Protein AF-A0A8H5XP73-F1 (afdb_monomer)

Nearest PDB structures (foldseek):
  3tnh-assembly1_B  TM=9.391E-01  e=1.215E-05  Homo sapiens
  2ivx-assembly2_B  TM=9.340E-01  e=1.590E-05  Homo sapiens
  3tni-assembly1_B  TM=9.386E-01  e=3.568E-05  Homo sapiens
  5acb-assembly2_A  TM=9.441E-01  e=2.726E-05  Homo sapiens
  4or5-assembly1_B  TM=9.418E-01  e=8.451E-05  Homo sapiens

InterPro domains:
  IPR006671 Cyclin, N-terminal [PF00134] (101-188)
  IPR036915 Cyclin-like superfamily [SSF47954] (81-192)
  IPR043198 Cyclin/Cyclin-like subunit Ssn8 [PTHR10026] (81-194)

Radius of gyration: 34.17 Å; Cα contacts (8 Å, |Δi|>4): 125; chains: 1; bounding box: 66×94×85 Å

Foldseek 3Di:
DDDDDDDDDDDDDDDDDDDDDDDDDDDDDDDDDDDDDDDDDDDDDDDDDDDPDDDDDDDDDDDDDDDPDPPDPPPPPCVVCVLPDDPVLLCVWPAVVVPDHSVRVVVQLVVLLVLLVQLCVQLVHDVVLSVQLSSQLVSVRSHFHCDVVVVGNRSLVSSLVSSVVSCVVVVPPDDPVSSVVSSVCSVVVHVPDDDDPPDD

Organism: NCBI:txid78864

pLDDT: mean 74.86, std 21.93, range [35.59, 98.44]

Mean predicted aligned error: 19.11 Å

Structure (mmCIF, N/CA/C/O backbone):
data_AF-A0A8H5XP73-F1
#
_entry.id   AF-A0A8H5XP73-F1
#
loop_
_atom_site.group_PDB
_atom_site.id
_atom_site.type_symbol
_atom_site.label_atom_id
_atom_site.label_alt_id
_atom_site.label_comp_id
_atom_site.label_asym_id
_atom_site.label_entity_id
_atom_site.label_seq_id
_atom_site.pdbx_PDB_ins_code
_atom_site.Cartn_x
_atom_site.Cartn_y
_atom_site.Cartn_z
_atom_site.occupancy
_atom_site.B_iso_or_equiv
_atom_site.auth_seq_id
_atom_site.auth_comp_id
_atom_site.auth_asym_id
_atom_site.auth_atom_id
_atom_site.pdbx_PDB_model_num
ATOM 1 N N . MET A 1 1 ? -46.270 -37.048 9.299 1.00 40.28 1 MET A N 1
ATOM 2 C CA . MET A 1 1 ? -44.996 -36.294 9.248 1.00 40.28 1 MET A CA 1
ATOM 3 C C . MET A 1 1 ? -45.342 -34.844 8.903 1.00 40.28 1 MET A C 1
ATOM 5 O O . MET A 1 1 ? -45.509 -34.534 7.739 1.00 40.28 1 MET A O 1
ATOM 9 N N . ALA A 1 2 ? -45.907 -34.101 9.858 1.00 44.31 2 ALA A N 1
ATOM 10 C CA . ALA A 1 2 ? -45.249 -33.117 10.738 1.00 44.31 2 ALA A CA 1
ATOM 11 C C . ALA A 1 2 ? -45.108 -31.725 10.075 1.00 44.31 2 ALA A C 1
ATOM 13 O O . ALA A 1 2 ? -44.062 -31.388 9.530 1.00 44.31 2 ALA A O 1
ATOM 14 N N . SER A 1 3 ? -46.191 -30.933 10.138 1.00 49.41 3 SER A N 1
ATOM 15 C CA . SER A 1 3 ? -46.185 -29.483 9.891 1.00 49.41 3 SER A CA 1
ATOM 16 C C . SER A 1 3 ? -45.454 -28.781 11.032 1.00 49.41 3 SER A C 1
ATOM 18 O O . SER A 1 3 ? -45.829 -28.933 12.192 1.00 49.41 3 SER A O 1
ATOM 20 N N . ILE A 1 4 ? -44.411 -28.021 10.708 1.00 54.12 4 ILE A N 1
ATOM 21 C CA . ILE A 1 4 ? -43.677 -27.195 11.670 1.00 54.12 4 ILE A CA 1
ATOM 22 C C . ILE A 1 4 ? -44.296 -25.799 11.639 1.00 54.12 4 ILE A C 1
ATOM 24 O O . ILE A 1 4 ? -43.970 -24.981 10.777 1.00 54.12 4 ILE A O 1
ATOM 28 N N . ASP A 1 5 ? -45.206 -25.543 12.575 1.00 52.25 5 ASP A N 1
ATOM 29 C CA . ASP A 1 5 ? -45.644 -24.189 12.894 1.00 52.25 5 ASP A CA 1
ATOM 30 C C . ASP A 1 5 ? -44.495 -23.458 13.598 1.00 52.25 5 ASP A C 1
ATOM 32 O O . ASP A 1 5 ? -43.981 -23.896 14.632 1.00 52.25 5 ASP A O 1
ATOM 36 N N . ARG A 1 6 ? -44.038 -22.348 13.012 1.00 59.16 6 ARG A N 1
ATOM 37 C CA . ARG A 1 6 ? -43.003 -21.504 13.617 1.00 59.16 6 ARG A CA 1
ATOM 38 C C . ARG A 1 6 ? -43.625 -20.741 14.780 1.00 59.16 6 ARG A C 1
ATOM 40 O O . ARG A 1 6 ? -44.309 -19.742 14.571 1.00 59.16 6 ARG A O 1
ATOM 47 N N . TYR A 1 7 ? -43.340 -21.183 16.000 1.00 61.19 7 TYR A N 1
ATOM 48 C CA . TYR A 1 7 ? -43.647 -20.427 17.208 1.00 61.19 7 TYR A CA 1
ATOM 49 C C . TYR A 1 7 ? -43.016 -19.026 17.131 1.00 61.19 7 TYR A C 1
ATOM 51 O O . TYR A 1 7 ? -41.794 -18.876 17.072 1.00 61.19 7 TYR A O 1
ATOM 59 N N . ARG A 1 8 ? -43.863 -17.994 17.107 1.00 59.59 8 ARG A N 1
ATOM 60 C CA . ARG A 1 8 ? -43.476 -16.584 17.201 1.00 59.59 8 ARG A CA 1
ATOM 61 C C . ARG A 1 8 ? -43.976 -16.066 18.551 1.00 59.59 8 ARG A C 1
ATOM 63 O O . ARG A 1 8 ? -45.191 -15.971 18.715 1.00 59.59 8 ARG A O 1
ATOM 70 N N . PRO A 1 9 ? -43.096 -15.744 19.512 1.00 61.91 9 PRO A N 1
ATOM 71 C CA . PRO A 1 9 ? -43.547 -15.274 20.814 1.00 61.91 9 PRO A CA 1
ATOM 72 C C . PRO A 1 9 ? -44.222 -13.893 20.694 1.00 61.91 9 PRO A C 1
ATOM 74 O O . PRO A 1 9 ? -43.832 -13.100 19.824 1.00 61.91 9 PRO A O 1
ATOM 77 N N . PRO A 1 10 ? -45.230 -13.588 21.533 1.00 58.47 10 PRO A N 1
ATOM 78 C CA . PRO A 1 10 ? -45.875 -12.278 21.553 1.00 58.47 10 PRO A CA 1
ATOM 79 C C . PRO A 1 10 ? -44.866 -11.178 21.904 1.00 58.47 10 PRO A C 1
ATOM 81 O O . PRO A 1 10 ? -44.018 -11.356 22.774 1.00 58.47 10 PRO A O 1
ATOM 84 N N . ARG A 1 11 ? -44.95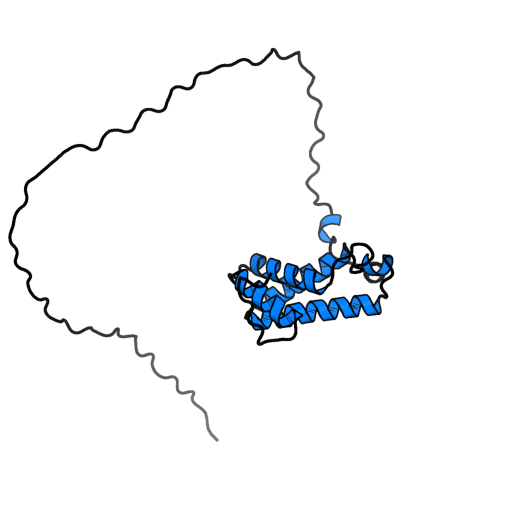5 -10.024 21.230 1.00 56.78 11 ARG A N 1
ATOM 85 C CA . ARG A 1 11 ? -44.189 -8.825 21.599 1.00 56.78 11 ARG A CA 1
ATOM 86 C C . ARG A 1 11 ? -44.711 -8.292 22.935 1.00 56.78 11 ARG A C 1
ATOM 88 O O . ARG A 1 11 ? -45.686 -7.546 22.951 1.00 56.78 11 ARG A O 1
ATOM 95 N N . GLU A 1 12 ? -44.055 -8.653 24.031 1.00 61.88 12 GLU A N 1
ATOM 96 C CA . GLU A 1 12 ? -44.164 -7.912 25.288 1.00 61.88 12 GLU A CA 1
ATOM 97 C C . GLU A 1 12 ? -43.655 -6.483 25.064 1.00 61.88 12 GLU A C 1
ATOM 99 O O . GLU A 1 12 ? -42.549 -6.257 24.564 1.00 61.88 12 GLU A O 1
ATOM 104 N N . GLY A 1 13 ? -44.517 -5.505 25.348 1.00 50.19 13 GLY A N 1
ATOM 105 C CA . GLY A 1 13 ? -44.173 -4.092 25.273 1.00 50.19 13 GLY A CA 1
ATOM 106 C C . GLY A 1 13 ? -43.095 -3.760 26.300 1.00 50.19 13 GLY A C 1
ATOM 107 O O . GLY A 1 13 ? -43.159 -4.200 27.443 1.00 50.19 13 GLY A O 1
ATOM 108 N N . TYR A 1 14 ? -42.097 -2.981 25.890 1.00 58.19 14 TYR A N 1
ATOM 109 C CA . TYR A 1 14 ? -41.054 -2.502 26.789 1.00 58.19 14 TYR A CA 1
ATOM 110 C C . TYR A 1 14 ? -41.676 -1.669 27.919 1.00 58.19 14 TYR A C 1
ATOM 112 O O . TYR A 1 14 ? -42.237 -0.601 27.671 1.00 58.19 14 TYR A O 1
ATOM 120 N N . GLN A 1 15 ? -41.556 -2.154 29.154 1.00 60.50 15 GLN A N 1
ATOM 121 C CA . GLN A 1 15 ? -41.971 -1.447 30.359 1.00 60.50 15 GLN A CA 1
ATOM 122 C C . GLN A 1 15 ? -40.704 -1.011 31.113 1.00 60.50 15 GLN A C 1
ATOM 124 O O . GLN A 1 15 ? -39.939 -1.869 31.557 1.00 60.50 15 GLN A O 1
ATOM 129 N N . PRO A 1 16 ? -40.408 0.300 31.205 1.00 57.25 16 PRO A N 1
ATOM 130 C CA . PRO A 1 16 ? -39.179 0.764 31.835 1.00 57.25 16 PRO A CA 1
ATOM 131 C C . PRO A 1 16 ? -39.199 0.513 33.357 1.00 57.25 16 PRO A C 1
ATOM 133 O O . PRO A 1 16 ? -40.262 0.617 33.975 1.00 57.25 16 PRO A O 1
ATOM 136 N N . PRO A 1 17 ? -38.042 0.230 33.987 1.00 53.41 17 PRO A N 1
ATOM 137 C CA . PRO A 1 17 ? -37.964 -0.020 35.424 1.00 53.41 17 PRO A CA 1
ATOM 138 C C . PRO A 1 17 ? -38.359 1.219 36.238 1.00 53.41 17 PRO A C 1
ATOM 140 O O . PRO A 1 17 ? -37.763 2.288 36.093 1.00 53.41 17 PRO A O 1
ATOM 143 N N . THR A 1 18 ? -39.336 1.079 37.134 1.00 58.44 18 THR A N 1
ATOM 144 C CA . THR A 1 18 ? -39.672 2.103 38.130 1.00 58.44 18 THR A CA 1
ATOM 145 C C . THR A 1 18 ? -38.628 2.096 39.246 1.00 58.44 18 THR A C 1
ATOM 147 O O . THR A 1 18 ? -38.497 1.108 39.969 1.00 58.44 18 THR A O 1
ATOM 150 N N . LEU A 1 19 ? -37.884 3.195 39.394 1.00 58.25 19 LEU A N 1
ATOM 151 C CA . LEU A 1 19 ? -36.948 3.393 40.503 1.00 58.25 19 LEU A CA 1
ATOM 152 C C . LEU A 1 19 ? -37.717 3.653 41.814 1.00 58.25 19 LEU A C 1
ATOM 154 O O . LEU A 1 19 ? -38.629 4.483 41.815 1.00 58.25 19 LEU A O 1
ATOM 158 N N . PRO A 1 20 ? -37.355 3.007 42.937 1.00 51.75 20 PRO A N 1
ATOM 159 C CA . PRO A 1 20 ? -37.940 3.320 44.236 1.00 51.75 20 PRO A CA 1
ATOM 160 C C . PRO A 1 20 ? -37.501 4.712 44.715 1.00 51.75 20 PRO A C 1
ATOM 162 O O . PRO A 1 20 ? -36.320 5.065 44.689 1.00 51.75 20 PRO A O 1
ATOM 165 N N . ALA A 1 21 ? -38.475 5.512 45.153 1.00 54.16 21 ALA A N 1
ATOM 166 C CA . ALA A 1 21 ? -38.265 6.841 45.709 1.00 54.16 21 ALA A CA 1
ATOM 167 C C . ALA A 1 21 ? -37.608 6.738 47.094 1.00 54.16 21 ALA A C 1
ATOM 169 O O . ALA A 1 21 ? -38.267 6.403 48.075 1.00 54.16 21 ALA A O 1
ATOM 170 N N . ASN A 1 22 ? -36.313 7.046 47.177 1.00 44.88 22 ASN A N 1
ATOM 171 C CA . ASN A 1 22 ? -35.645 7.238 48.461 1.00 44.88 22 ASN A CA 1
ATOM 172 C C . ASN A 1 22 ? -35.869 8.676 48.972 1.00 44.88 22 ASN A C 1
ATOM 174 O O . ASN A 1 22 ? -35.702 9.629 48.200 1.00 44.88 22 ASN A O 1
ATOM 178 N N . PRO A 1 23 ? -36.224 8.859 50.257 1.00 45.94 23 PRO A N 1
ATOM 179 C CA . PRO A 1 23 ? -36.463 10.172 50.840 1.00 45.94 23 PRO A CA 1
ATOM 180 C C . PRO A 1 23 ? -35.156 10.970 50.952 1.00 45.94 23 PRO A C 1
ATOM 182 O O . PRO A 1 23 ? -34.125 10.474 51.407 1.00 45.94 23 PRO A O 1
ATOM 185 N N . ARG A 1 24 ? -35.206 12.230 50.508 1.00 46.38 24 ARG A N 1
ATOM 186 C CA . ARG A 1 24 ? -34.110 13.203 50.618 1.00 46.38 24 ARG A CA 1
ATOM 187 C C . ARG A 1 24 ? -33.935 13.618 52.086 1.00 46.38 24 ARG A C 1
ATOM 189 O O . ARG A 1 24 ? -34.938 13.981 52.695 1.00 46.38 24 ARG A O 1
ATOM 196 N N . PRO A 1 25 ? -32.714 13.662 52.643 1.00 46.75 25 PRO A N 1
ATOM 197 C CA . PRO A 1 25 ? -32.499 14.314 53.927 1.00 46.75 25 PRO A CA 1
ATOM 198 C C . PRO A 1 25 ? -32.557 15.840 53.762 1.00 46.75 25 PRO A C 1
ATOM 200 O O . PRO A 1 25 ? -31.891 16.415 52.893 1.00 46.75 25 PRO A O 1
ATOM 203 N N . GLU A 1 26 ? -33.383 16.472 54.596 1.00 41.41 26 GLU A N 1
ATOM 204 C CA . GLU A 1 26 ? -33.5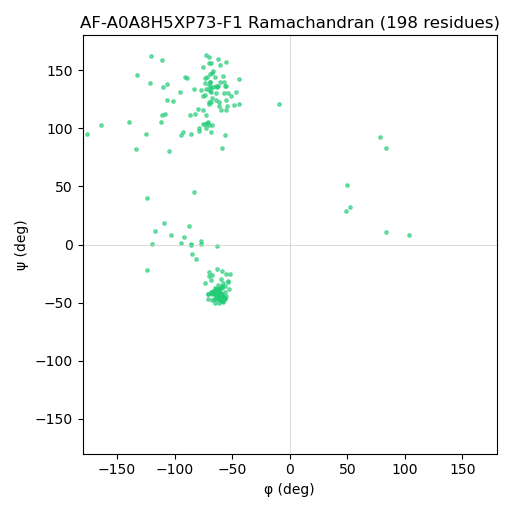33 17.919 54.732 1.00 41.41 26 GLU A CA 1
ATOM 205 C C . GLU A 1 26 ? -32.188 18.575 55.073 1.00 41.41 26 GLU A C 1
ATOM 207 O O . GLU A 1 26 ? -31.483 18.153 55.989 1.00 41.41 26 GLU A O 1
ATOM 212 N N . ARG A 1 27 ? -31.821 19.625 54.331 1.00 45.19 27 ARG A N 1
ATOM 213 C CA . ARG A 1 27 ? -30.784 20.569 54.753 1.00 45.19 27 ARG A CA 1
ATOM 214 C C . ARG A 1 27 ? -31.462 21.865 55.158 1.00 45.19 27 ARG A C 1
ATOM 216 O O . ARG A 1 27 ? -32.199 22.454 54.369 1.00 45.19 27 ARG A O 1
ATOM 223 N N . ASP A 1 28 ? -31.171 22.271 56.386 1.00 39.06 28 ASP A N 1
ATOM 224 C CA . ASP A 1 28 ? -31.650 23.476 57.042 1.00 39.06 28 ASP A CA 1
ATOM 225 C C . ASP A 1 28 ? -31.604 24.712 56.140 1.00 39.06 28 ASP A C 1
ATOM 227 O O . ASP A 1 28 ? -30.552 25.166 55.681 1.00 39.06 28 ASP A O 1
ATOM 231 N N . SER A 1 29 ? -32.782 25.297 55.946 1.00 39.16 29 SER A N 1
ATOM 232 C CA . SER A 1 29 ? -32.958 26.620 55.366 1.00 39.16 29 SER A CA 1
ATOM 233 C C . SER A 1 29 ? -32.662 27.675 56.431 1.00 39.16 29 SER A C 1
ATOM 235 O O . SER A 1 29 ? -33.511 27.993 57.260 1.00 39.16 29 SER A O 1
ATOM 237 N N . ARG A 1 30 ? -31.461 28.261 56.398 1.00 37.50 30 ARG A N 1
ATOM 238 C CA . ARG A 1 30 ? -31.195 29.559 57.036 1.00 37.50 30 ARG A CA 1
ATOM 239 C C . ARG A 1 30 ? -30.933 30.614 55.970 1.00 37.50 30 ARG A C 1
ATOM 241 O O . ARG A 1 30 ? -29.886 30.660 55.333 1.00 37.50 30 ARG A O 1
ATOM 248 N N . SER A 1 31 ? -31.943 31.454 55.801 1.00 39.59 31 SER A N 1
ATOM 249 C CA . SER A 1 31 ? -32.000 32.648 54.969 1.00 39.59 31 SER A CA 1
ATOM 250 C C . SER A 1 31 ? -30.862 33.629 55.257 1.00 39.59 31 SER A C 1
ATOM 252 O O . SER A 1 31 ? -30.710 34.069 56.396 1.00 39.59 31 SER A O 1
ATOM 254 N N . ARG A 1 32 ? -30.158 34.091 54.213 1.00 37.91 32 ARG A N 1
ATOM 255 C CA . ARG A 1 32 ? -29.695 35.488 54.139 1.00 37.91 32 ARG A CA 1
ATOM 256 C C . ARG A 1 32 ? -29.277 35.879 52.721 1.00 37.91 32 ARG A C 1
ATOM 258 O O . ARG A 1 32 ? -28.185 35.564 52.267 1.00 37.91 32 ARG A O 1
ATOM 265 N N . SER A 1 33 ? -30.141 36.622 52.040 1.00 38.78 33 SER A N 1
ATOM 266 C CA . SER A 1 33 ? -29.755 37.483 50.918 1.00 38.78 33 SER A CA 1
ATOM 267 C C . SER A 1 33 ? -29.430 38.875 51.463 1.00 38.78 33 SER A C 1
ATOM 269 O O . SER A 1 33 ? -30.132 39.356 52.357 1.00 38.78 33 SER A O 1
ATOM 271 N N . PRO A 1 34 ? -28.437 39.567 50.889 1.00 46.28 34 PRO A N 1
ATOM 272 C CA . PRO A 1 34 ? -28.720 40.931 50.463 1.00 46.28 34 PRO A CA 1
ATOM 273 C C . PRO A 1 34 ? -28.236 41.226 49.039 1.00 46.28 34 PRO A C 1
ATOM 275 O O . PRO A 1 34 ? -27.223 40.731 48.555 1.00 46.28 34 PRO A O 1
ATOM 278 N N . ARG A 1 35 ? -29.031 42.072 48.389 1.00 45.34 35 ARG A N 1
ATOM 279 C CA . ARG A 1 35 ? -28.927 42.573 47.019 1.00 45.34 35 ARG A CA 1
ATOM 280 C C . ARG A 1 35 ? -27.597 43.281 46.743 1.00 45.34 35 ARG A C 1
ATOM 282 O O . ARG A 1 35 ? -27.217 44.149 47.521 1.00 45.34 35 ARG A O 1
ATOM 289 N N . ARG A 1 36 ? -27.029 43.058 45.554 1.00 43.78 36 ARG A N 1
ATOM 290 C CA . ARG A 1 36 ? -26.296 44.083 44.792 1.00 43.78 36 ARG A CA 1
ATOM 291 C C . ARG A 1 36 ? -26.638 43.953 43.304 1.00 43.78 36 ARG A C 1
ATOM 293 O O . ARG A 1 36 ? -26.228 43.009 42.641 1.00 43.78 36 ARG A O 1
ATOM 300 N N . ARG A 1 37 ? -27.463 44.888 42.820 1.00 50.34 37 ARG A N 1
ATOM 301 C CA . ARG A 1 37 ? -27.385 45.380 41.436 1.00 50.34 37 ARG A CA 1
ATOM 302 C C . ARG A 1 37 ? -26.012 46.025 41.296 1.00 50.34 37 ARG A C 1
ATOM 304 O O . ARG A 1 37 ? -25.666 46.736 42.226 1.00 50.34 37 ARG A O 1
ATOM 311 N N . ASP A 1 38 ? -25.315 45.766 40.195 1.00 46.38 38 ASP A N 1
ATOM 312 C CA . ASP A 1 38 ? -24.388 46.679 39.501 1.00 46.38 38 ASP A CA 1
ATOM 313 C C . ASP A 1 38 ? -23.912 45.943 38.226 1.00 46.38 38 ASP A C 1
ATOM 315 O O . ASP A 1 38 ? -23.299 44.884 38.297 1.00 46.38 38 ASP A O 1
ATOM 319 N N . THR A 1 39 ? -24.579 46.202 37.094 1.00 49.56 39 THR A N 1
ATOM 320 C CA . THR A 1 39 ? -24.089 47.021 35.959 1.00 49.56 39 THR A CA 1
ATOM 321 C C . THR A 1 39 ? -23.096 46.283 35.048 1.00 49.56 39 THR A C 1
ATOM 323 O O . THR A 1 39 ? -21.885 46.291 35.233 1.00 49.56 39 THR A O 1
ATOM 326 N N . VAL A 1 40 ? -23.646 45.657 34.000 1.00 50.81 40 VAL A N 1
ATOM 327 C CA . VAL A 1 40 ? -22.893 45.179 32.829 1.00 50.81 40 VAL A CA 1
ATOM 328 C C . VAL A 1 40 ? -22.375 46.406 32.062 1.00 50.81 40 VAL A C 1
ATOM 330 O O . VAL A 1 40 ? -23.189 47.271 31.729 1.00 50.81 40 VAL A O 1
ATOM 333 N N . PRO A 1 41 ? -21.068 46.528 31.774 1.00 57.31 41 PRO A N 1
ATOM 334 C CA . PRO A 1 41 ? -20.553 47.640 30.982 1.00 57.31 41 PRO A CA 1
ATOM 335 C C . PRO A 1 41 ? -20.949 47.499 29.497 1.00 57.31 41 PRO A C 1
ATOM 337 O O . PRO A 1 41 ? -21.003 46.378 28.983 1.00 57.31 41 PRO A O 1
ATOM 340 N N . PRO A 1 42 ? -21.233 48.608 28.789 1.00 63.06 42 PRO A N 1
ATOM 341 C CA . PRO A 1 42 ? -21.581 48.577 27.371 1.00 63.06 42 PRO A CA 1
ATOM 342 C C . PRO A 1 42 ? -20.381 48.209 26.485 1.00 63.06 42 PRO A C 1
ATOM 344 O O . PRO A 1 42 ? -19.223 48.403 26.854 1.00 63.06 42 PRO A O 1
ATOM 347 N N . ALA A 1 43 ? -20.683 47.684 25.295 1.00 54.38 43 ALA A N 1
ATOM 348 C CA . ALA A 1 43 ? -19.701 47.301 24.286 1.00 54.38 43 ALA A CA 1
ATOM 349 C C . ALA A 1 43 ? -18.787 48.476 23.891 1.00 54.38 43 ALA A C 1
ATOM 351 O O . ALA A 1 43 ? -19.241 49.601 23.681 1.00 54.38 43 ALA A O 1
ATOM 352 N N . VAL A 1 44 ? -17.492 48.185 23.779 1.00 55.50 44 VAL A N 1
ATOM 353 C CA . VAL A 1 44 ? -16.444 49.132 23.381 1.00 55.50 44 VAL A CA 1
ATOM 354 C C . VAL A 1 44 ? -16.655 49.557 21.915 1.00 55.50 44 VAL A C 1
ATOM 356 O O . VAL A 1 44 ? -16.911 48.686 21.080 1.00 55.50 44 VAL A O 1
ATOM 359 N N . PRO A 1 45 ? -16.536 50.852 21.562 1.00 53.66 45 PRO A N 1
ATOM 360 C CA . PRO A 1 45 ? -16.625 51.291 20.175 1.00 53.66 45 PRO A CA 1
ATOM 361 C C . PRO A 1 45 ? -15.398 50.853 19.363 1.00 53.66 45 PRO A C 1
ATOM 363 O O . PRO A 1 45 ? -14.257 50.960 19.813 1.00 53.66 45 PRO A O 1
ATOM 366 N N . THR A 1 46 ? -15.648 50.385 18.143 1.00 58.91 46 THR A N 1
ATOM 367 C CA . THR A 1 46 ? -14.644 50.028 17.132 1.00 58.91 46 THR A CA 1
ATOM 368 C C . THR A 1 46 ? -13.694 51.206 16.846 1.00 58.91 46 THR A C 1
ATOM 370 O O . THR A 1 46 ? -14.172 52.333 16.693 1.00 58.91 46 THR A O 1
ATOM 373 N N . PRO A 1 47 ? -12.369 50.991 16.731 1.00 63.47 47 PRO A N 1
ATOM 374 C CA . PRO A 1 47 ? -11.424 52.065 16.429 1.00 63.47 47 PRO A CA 1
ATOM 375 C C . PRO A 1 47 ? -11.615 52.634 15.005 1.00 63.47 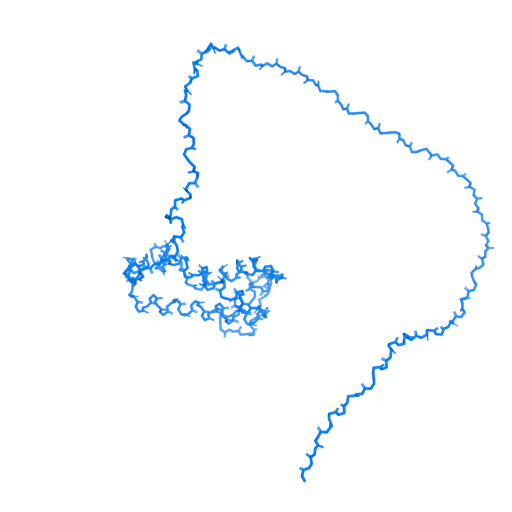47 PRO A C 1
ATOM 377 O O . PRO A 1 47 ? -12.014 51.900 14.095 1.00 63.47 47 PRO A O 1
ATOM 380 N N . PRO A 1 48 ? -11.324 53.932 14.785 1.00 56.31 48 PRO A N 1
ATOM 381 C CA . PRO A 1 48 ? -11.542 54.606 13.506 1.00 56.31 48 PRO A CA 1
ATOM 382 C C . PRO A 1 48 ? -10.602 54.092 12.406 1.00 56.31 48 PRO A C 1
ATOM 384 O O . PRO A 1 48 ? -9.394 53.954 12.598 1.00 56.31 48 PRO A O 1
ATOM 387 N N . GLN A 1 49 ? -11.160 53.850 11.216 1.00 48.06 49 GLN A N 1
ATOM 388 C CA . GLN A 1 49 ? -10.392 53.519 10.018 1.00 48.06 49 GLN A CA 1
ATOM 389 C C . GLN A 1 49 ? -9.725 54.781 9.461 1.00 48.06 49 GLN A C 1
ATOM 391 O O . GLN A 1 49 ? -10.369 55.609 8.816 1.00 48.06 49 GLN A O 1
ATOM 396 N N . HIS A 1 50 ? -8.418 54.925 9.678 1.00 40.09 50 HIS A N 1
ATOM 397 C CA . HIS A 1 50 ? -7.632 55.921 8.959 1.00 40.09 50 HIS A CA 1
ATOM 398 C C . HIS A 1 50 ? -7.457 55.479 7.503 1.00 40.09 50 HIS A C 1
ATOM 400 O O . HIS A 1 50 ? -6.683 54.579 7.184 1.00 40.09 50 HIS A O 1
ATOM 406 N N . SER A 1 51 ? -8.205 56.132 6.615 1.00 50.59 51 SER A N 1
ATOM 407 C CA . SER A 1 51 ? -7.999 56.066 5.172 1.00 50.59 51 SER A CA 1
ATOM 408 C C . SER A 1 51 ? -6.715 56.808 4.803 1.00 50.59 51 SER A C 1
ATOM 410 O O . SER A 1 51 ? -6.714 58.032 4.710 1.00 50.59 51 SER A O 1
ATOM 412 N N . THR A 1 52 ? -5.632 56.087 4.527 1.00 42.94 52 THR A N 1
ATOM 413 C CA . THR A 1 52 ? -4.519 56.610 3.721 1.00 42.94 52 THR A CA 1
ATOM 414 C C . THR A 1 52 ? -4.576 55.977 2.340 1.00 42.94 52 THR A C 1
ATOM 416 O O . THR A 1 52 ? -3.906 55.012 1.986 1.00 42.94 52 THR A O 1
ATOM 419 N N . ARG A 1 53 ? -5.472 56.561 1.547 1.00 46.44 53 ARG A N 1
ATOM 420 C CA . ARG A 1 53 ? -5.553 56.402 0.103 1.00 46.44 53 ARG A CA 1
ATOM 421 C C . ARG A 1 53 ? -4.322 57.060 -0.521 1.00 46.44 53 ARG A C 1
ATOM 423 O O . ARG A 1 53 ? -4.311 58.273 -0.690 1.00 46.44 53 ARG A O 1
ATOM 430 N N . THR A 1 54 ? -3.348 56.261 -0.939 1.00 45.84 54 THR A N 1
ATOM 431 C CA . THR A 1 54 ? -2.323 56.715 -1.887 1.00 45.84 54 THR A CA 1
ATOM 432 C C . THR A 1 54 ? -2.153 55.659 -2.970 1.00 45.84 54 THR A C 1
ATOM 434 O O . THR A 1 54 ? -1.284 54.797 -2.902 1.00 45.84 54 THR A O 1
ATOM 437 N N . SER A 1 55 ? -3.035 55.694 -3.968 1.00 47.84 55 SER A N 1
ATOM 438 C CA . SER A 1 55 ? -2.840 54.974 -5.229 1.00 47.84 55 SER A CA 1
ATOM 439 C C . SER A 1 55 ? -2.213 55.936 -6.248 1.00 47.84 55 SER A C 1
ATOM 441 O O . SER A 1 55 ? -2.735 57.043 -6.399 1.00 47.84 55 SER A O 1
ATOM 443 N N . PRO A 1 56 ? -1.132 55.559 -6.952 1.00 56.44 56 PRO A N 1
ATOM 444 C CA . PRO A 1 56 ? -0.592 56.354 -8.054 1.00 56.44 56 PRO A CA 1
ATOM 445 C C . PRO A 1 56 ? -1.548 56.357 -9.269 1.00 56.44 56 PRO A C 1
ATOM 447 O O . PRO A 1 56 ? -2.379 55.451 -9.403 1.00 56.44 56 PRO A O 1
ATOM 450 N N . PRO A 1 57 ? -1.476 57.373 -10.151 1.00 48.84 57 PRO A N 1
ATOM 451 C CA . PRO A 1 57 ? -2.448 57.569 -11.222 1.00 48.84 57 PRO A CA 1
ATOM 452 C C . PRO A 1 57 ? -2.358 56.490 -12.309 1.00 48.84 57 PRO A C 1
ATOM 454 O O . PRO A 1 57 ? -1.281 56.079 -12.735 1.00 48.84 57 PRO A O 1
ATOM 457 N N . ARG A 1 58 ? -3.536 56.064 -12.774 1.00 43.91 58 ARG A N 1
ATOM 458 C CA . ARG A 1 58 ? -3.777 55.136 -13.887 1.00 43.91 58 ARG A CA 1
ATOM 459 C C . ARG A 1 58 ? -3.381 55.779 -15.232 1.00 43.91 58 ARG A C 1
ATOM 461 O O . ARG A 1 58 ? -4.000 56.780 -15.593 1.00 43.91 58 ARG A O 1
ATOM 468 N N . PRO A 1 59 ? -2.470 55.184 -16.027 1.00 44.66 59 PRO A N 1
ATOM 469 C CA . PRO A 1 59 ? -2.348 55.496 -17.447 1.00 44.66 59 PRO A CA 1
ATOM 470 C C . PRO A 1 59 ? -3.490 54.863 -18.254 1.00 44.66 59 PRO A C 1
ATOM 472 O O . PRO A 1 59 ? -4.089 53.862 -17.862 1.00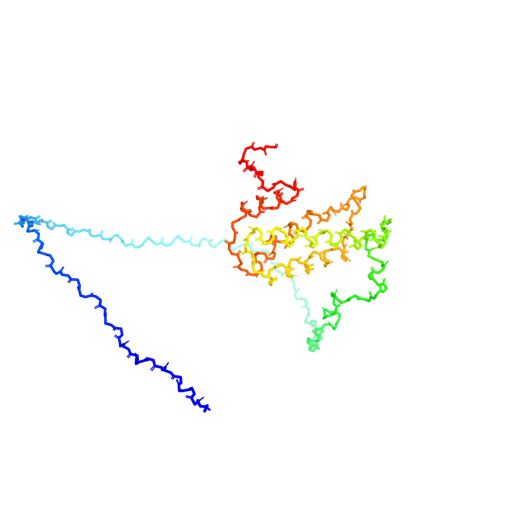 44.66 59 PRO A O 1
ATOM 475 N N . GLN A 1 60 ? -3.796 55.511 -19.369 1.00 49.66 60 GLN A N 1
ATOM 476 C CA . GLN A 1 60 ? -5.016 55.422 -20.162 1.00 49.66 60 GLN A CA 1
ATOM 477 C C . GLN A 1 60 ? -5.361 54.040 -20.752 1.00 49.66 60 GLN A C 1
ATOM 479 O O . GLN A 1 60 ? -4.511 53.192 -21.009 1.00 49.66 60 GLN A O 1
ATOM 484 N N . ALA A 1 61 ? -6.671 53.895 -20.973 1.00 50.19 61 ALA A N 1
ATOM 485 C CA . ALA A 1 61 ? -7.414 52.936 -21.788 1.00 50.19 61 ALA A CA 1
ATOM 486 C C . ALA A 1 61 ? -6.610 52.017 -22.734 1.00 50.19 61 ALA A C 1
ATOM 488 O O . ALA A 1 61 ? -6.011 52.468 -23.708 1.00 50.19 61 ALA A O 1
ATOM 489 N N . ARG A 1 62 ? -6.755 50.700 -22.533 1.00 45.62 62 ARG A N 1
ATOM 490 C CA . ARG A 1 62 ? -6.640 49.700 -23.604 1.00 45.62 62 ARG A CA 1
ATOM 491 C C . ARG A 1 62 ? -8.018 49.098 -23.881 1.00 45.62 62 ARG A C 1
ATOM 493 O O . ARG A 1 62 ? -8.781 48.836 -22.955 1.00 45.62 62 ARG A O 1
ATOM 500 N N . GLN A 1 63 ? -8.309 48.979 -25.171 1.00 50.53 63 GLN A N 1
ATOM 501 C CA . GLN A 1 63 ? -9.578 48.596 -25.795 1.00 50.53 63 GLN A CA 1
ATOM 502 C C . GLN A 1 63 ? -10.131 47.243 -25.296 1.00 50.53 63 GLN A C 1
ATOM 504 O O . GLN A 1 63 ? -9.352 46.405 -24.835 1.00 50.53 63 GLN A O 1
ATOM 509 N N . PRO A 1 64 ? -11.450 46.989 -25.415 1.00 42.53 64 PRO A N 1
ATOM 510 C CA . PRO A 1 64 ? -12.009 45.676 -25.136 1.00 42.53 64 PRO A CA 1
ATOM 511 C C . PRO A 1 64 ? -11.617 44.717 -26.263 1.00 42.53 64 PRO A C 1
ATOM 513 O O . PRO A 1 64 ? -12.075 44.852 -27.393 1.00 42.53 64 PRO A O 1
ATOM 516 N N . GLN A 1 65 ? -10.756 43.752 -25.947 1.00 47.22 65 GLN A N 1
ATOM 517 C CA . GLN A 1 65 ? -10.513 42.596 -26.801 1.00 47.22 65 GLN A CA 1
ATOM 518 C C . GLN A 1 65 ? -11.660 41.603 -26.570 1.00 47.22 65 GLN A C 1
ATOM 520 O O . GLN A 1 65 ? -11.859 41.126 -25.449 1.00 47.22 65 GLN A O 1
ATOM 525 N N . GLU A 1 66 ? -12.439 41.335 -27.616 1.00 48.09 66 GLU A N 1
ATOM 526 C CA . GLU A 1 66 ? -13.517 40.346 -27.612 1.00 48.09 66 GLU A CA 1
ATOM 527 C C . GLU A 1 66 ? -12.970 38.987 -27.158 1.00 48.09 66 GLU A C 1
ATOM 529 O O . GLU A 1 66 ? -12.052 38.422 -27.754 1.00 48.09 66 GLU A O 1
ATOM 534 N N . SER A 1 67 ? -13.514 38.468 -26.058 1.00 42.22 67 SER A N 1
ATOM 535 C CA . SER A 1 67 ? -13.233 37.102 -25.621 1.00 42.22 67 SER A CA 1
ATOM 536 C C . SER A 1 67 ? -14.002 36.143 -26.530 1.00 42.22 67 SER A C 1
ATOM 538 O O . SER A 1 67 ? -15.218 36.313 -26.655 1.00 42.22 67 SER A O 1
ATOM 540 N N . PRO A 1 68 ? -13.370 35.125 -27.144 1.00 50.75 68 PRO A N 1
ATOM 541 C CA . PRO A 1 68 ? -14.132 34.118 -27.856 1.00 50.75 68 PRO A CA 1
ATOM 542 C C . PRO A 1 68 ? -15.006 33.388 -26.836 1.00 50.75 68 PRO A C 1
ATOM 544 O O . PRO A 1 68 ? -14.549 33.001 -25.753 1.00 50.75 68 PRO A O 1
ATOM 547 N N . ALA A 1 69 ? -16.289 33.274 -27.172 1.00 46.50 69 ALA A N 1
ATOM 548 C CA . ALA A 1 69 ? -17.292 32.602 -26.370 1.00 46.50 69 ALA A CA 1
ATOM 549 C C . ALA A 1 69 ? -16.760 31.247 -25.887 1.00 46.50 69 ALA A C 1
ATOM 551 O O . ALA A 1 69 ? -16.221 30.462 -26.668 1.00 46.50 69 ALA A O 1
ATOM 552 N N . ARG A 1 70 ? -16.910 30.986 -24.582 1.00 53.09 70 ARG A N 1
ATOM 553 C CA . ARG A 1 70 ? -16.662 29.678 -23.973 1.00 53.09 70 ARG A CA 1
ATOM 554 C C . ARG A 1 70 ? -17.523 28.638 -24.690 1.00 53.09 70 ARG A C 1
ATOM 556 O O . ARG A 1 70 ? -18.679 28.435 -24.326 1.00 53.09 70 ARG A O 1
ATOM 563 N N . SER A 1 71 ? -16.949 27.969 -25.687 1.00 55.31 71 SER A N 1
ATOM 564 C CA . SER A 1 71 ? -17.419 26.667 -26.142 1.00 55.31 71 SER A CA 1
ATOM 565 C C . SER A 1 71 ? -17.538 25.784 -24.905 1.00 55.31 71 SER A C 1
ATOM 567 O O . SER A 1 71 ? -16.622 25.761 -24.078 1.00 55.31 71 SER A O 1
ATOM 569 N N . GLY A 1 72 ? -18.710 25.166 -24.736 1.00 54.88 72 GLY A N 1
ATOM 570 C CA . GLY A 1 72 ? -19.113 24.469 -23.518 1.00 54.88 72 GLY A CA 1
ATOM 571 C C . GLY A 1 72 ? -17.998 23.600 -22.950 1.00 54.88 72 GLY A C 1
ATOM 572 O O . GLY A 1 72 ? -17.233 22.999 -23.702 1.00 54.88 72 GLY A O 1
ATOM 573 N N . ALA A 1 73 ? -17.901 23.568 -21.621 1.00 57.06 73 ALA A N 1
ATOM 574 C CA . ALA A 1 73 ? -16.938 22.763 -20.888 1.00 57.06 73 ALA A CA 1
ATOM 575 C C . ALA A 1 73 ? -17.126 21.273 -21.219 1.00 57.06 73 ALA A C 1
ATOM 577 O O . ALA A 1 73 ? -17.792 20.535 -20.502 1.00 57.06 73 ALA A O 1
ATOM 578 N N . GLN A 1 74 ? -16.537 20.830 -22.325 1.00 59.12 74 GLN A N 1
ATOM 579 C CA . GLN A 1 74 ? -16.217 19.439 -22.553 1.00 59.12 74 GLN A CA 1
ATOM 580 C C . GLN A 1 74 ? -15.047 19.172 -21.618 1.00 59.12 74 GLN A C 1
ATOM 582 O O . GLN A 1 74 ? -13.919 19.592 -21.881 1.00 59.12 74 GLN A O 1
ATOM 587 N N . THR A 1 75 ? -15.319 18.554 -20.469 1.00 60.94 75 THR A N 1
ATOM 588 C CA . THR A 1 75 ? -14.266 17.928 -19.671 1.00 60.94 75 THR A CA 1
ATOM 589 C C . THR A 1 75 ? -13.441 17.074 -20.633 1.00 60.94 75 THR A C 1
ATOM 591 O O . THR A 1 75 ? -14.019 16.204 -21.290 1.00 60.94 75 THR A O 1
ATOM 594 N N . PRO A 1 76 ? -12.128 17.326 -20.796 1.00 59.72 76 PRO A N 1
ATOM 595 C CA . PRO A 1 76 ? -11.333 16.572 -21.748 1.00 59.72 76 PRO A CA 1
ATOM 596 C C . PRO A 1 76 ? -11.468 15.089 -21.420 1.00 59.72 76 PRO A C 1
ATOM 598 O O . PRO A 1 76 ? -11.194 14.681 -20.291 1.00 59.72 76 PRO A O 1
ATOM 601 N N . VAL A 1 77 ? -11.882 14.279 -22.395 1.00 58.31 77 VAL A N 1
ATOM 602 C CA . VAL A 1 77 ? -12.058 12.819 -22.258 1.00 58.31 77 VAL A CA 1
ATOM 603 C C .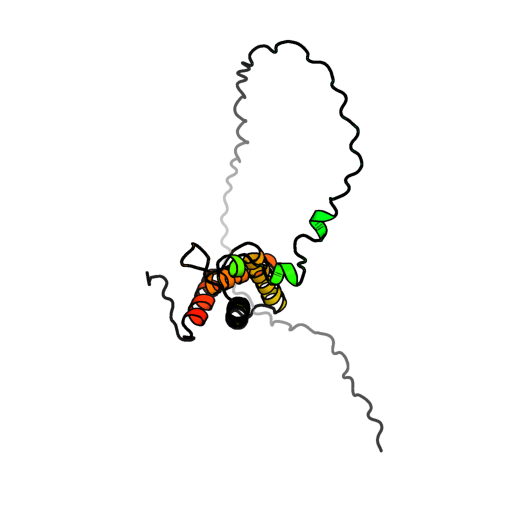 VAL A 1 77 ? -10.794 12.155 -21.675 1.00 58.31 77 VAL A C 1
ATOM 605 O O . VAL A 1 77 ? -10.872 11.146 -20.979 1.00 58.31 77 VAL A O 1
ATOM 608 N N . ALA A 1 78 ? -9.634 12.793 -21.867 1.00 60.75 78 ALA A N 1
ATOM 609 C CA . ALA A 1 78 ? -8.347 12.442 -21.274 1.00 60.75 78 ALA A CA 1
ATOM 610 C C . ALA A 1 78 ? -8.353 12.320 -19.734 1.00 60.75 78 ALA A C 1
ATOM 612 O O . ALA A 1 78 ? -7.608 11.506 -19.192 1.00 60.75 78 ALA A O 1
ATOM 613 N N . VAL A 1 79 ? -9.187 13.078 -19.011 1.00 62.25 79 VAL A N 1
ATOM 614 C CA . VAL A 1 79 ? -9.225 13.028 -17.536 1.00 62.25 79 VAL A CA 1
ATOM 615 C C . VAL A 1 79 ? -9.893 11.741 -17.035 1.00 62.25 79 VAL A C 1
ATOM 617 O O . VAL A 1 79 ? -9.479 11.192 -16.015 1.00 62.25 79 VAL A O 1
ATOM 620 N N . LEU A 1 80 ? -10.885 11.212 -17.763 1.00 67.38 80 LEU A N 1
ATOM 621 C CA . LEU A 1 80 ? -11.657 10.040 -17.325 1.00 67.38 80 LEU A CA 1
ATOM 622 C C . LEU A 1 80 ? -10.839 8.737 -17.353 1.00 67.38 80 LEU A C 1
ATOM 624 O O . LEU A 1 80 ? -11.093 7.845 -16.547 1.00 67.38 80 LEU A O 1
ATOM 628 N N . ASN A 1 81 ? -9.823 8.643 -18.216 1.00 80.50 81 ASN A N 1
ATOM 629 C CA . ASN A 1 81 ? -9.003 7.436 -18.388 1.00 80.50 81 ASN A CA 1
ATOM 630 C C . ASN A 1 81 ? -7.614 7.505 -17.736 1.00 80.50 81 ASN A C 1
ATOM 632 O O . ASN A 1 81 ? -6.819 6.589 -17.907 1.00 80.50 81 ASN A O 1
ATOM 636 N N . GLN A 1 82 ? -7.319 8.539 -16.942 1.00 88.31 82 GLN A N 1
ATOM 637 C CA . GLN A 1 82 ? -5.978 8.797 -16.393 1.00 88.31 82 GLN A CA 1
ATOM 638 C C . GLN A 1 82 ? -5.358 7.625 -15.593 1.00 88.31 82 GLN A C 1
ATOM 640 O O . GLN A 1 82 ? -4.137 7.552 -15.440 1.00 88.31 82 GLN A O 1
ATOM 645 N N . TRP A 1 83 ? -6.185 6.743 -15.027 1.00 92.62 83 TRP A N 1
ATOM 646 C CA . TRP A 1 83 ? -5.753 5.636 -14.164 1.00 92.62 83 TRP A CA 1
ATOM 647 C C . TRP A 1 83 ? -6.063 4.247 -14.728 1.00 92.62 83 TRP A C 1
ATOM 649 O O . TRP A 1 83 ? -5.954 3.261 -13.997 1.00 92.62 83 TRP A O 1
ATOM 659 N N . ASN A 1 84 ? -6.444 4.181 -16.002 1.00 92.31 84 ASN A N 1
ATOM 660 C CA . ASN A 1 84 ? -6.643 2.940 -16.735 1.00 92.31 84 ASN A CA 1
ATOM 661 C C . ASN A 1 84 ? -5.413 2.724 -17.618 1.00 92.31 84 ASN A C 1
ATOM 663 O O . ASN A 1 84 ? -5.079 3.594 -18.414 1.00 92.31 84 ASN A O 1
ATOM 667 N N . PHE A 1 85 ? -4.747 1.582 -17.457 1.00 91.88 85 PHE A N 1
ATOM 668 C CA . PHE A 1 85 ? -3.498 1.277 -18.152 1.00 91.88 85 PHE A CA 1
ATOM 669 C C . PHE A 1 85 ? -3.654 0.010 -18.985 1.00 91.88 85 PHE A C 1
ATOM 671 O O . PHE A 1 85 ? -4.246 -0.976 -18.539 1.00 91.88 85 PHE A O 1
ATOM 678 N N . THR A 1 86 ? -3.102 0.035 -20.189 1.00 94.44 86 THR A N 1
ATOM 679 C CA . THR A 1 86 ? -2.986 -1.122 -21.076 1.00 94.44 86 THR A CA 1
ATOM 680 C C . THR A 1 86 ? -1.975 -2.132 -20.532 1.00 94.44 86 THR A C 1
ATOM 682 O O . THR A 1 86 ? -1.116 -1.817 -19.704 1.00 94.44 86 THR A O 1
ATOM 685 N N . SER A 1 87 ? -2.037 -3.376 -21.015 1.00 93.62 87 SER A N 1
ATOM 686 C CA . SER A 1 87 ? -1.052 -4.400 -20.644 1.00 93.62 87 SER A CA 1
ATOM 687 C C . SER A 1 87 ? 0.377 -4.003 -21.021 1.00 93.62 87 SER A C 1
ATOM 689 O O . SER A 1 87 ? 1.311 -4.393 -20.326 1.00 93.62 87 SER A O 1
ATOM 691 N N . ASP A 1 88 ? 0.549 -3.207 -22.075 1.00 93.88 88 ASP A N 1
ATOM 692 C CA . ASP A 1 88 ? 1.854 -2.719 -22.520 1.00 93.88 88 ASP A CA 1
ATOM 693 C C . ASP A 1 88 ? 2.423 -1.691 -21.544 1.00 93.88 88 ASP A C 1
ATOM 695 O O . ASP A 1 88 ? 3.551 -1.857 -21.086 1.00 93.88 88 ASP A O 1
ATOM 699 N N . GLU A 1 89 ? 1.612 -0.721 -21.114 1.00 93.31 89 GLU A N 1
ATOM 700 C CA . GLU A 1 89 ? 2.010 0.282 -20.115 1.00 93.31 89 GLU A CA 1
ATOM 701 C C . GLU A 1 89 ? 2.349 -0.350 -18.757 1.00 93.31 89 GLU A C 1
ATOM 703 O O . GLU A 1 89 ? 3.278 0.078 -18.072 1.00 93.31 89 GLU A O 1
ATOM 708 N N . VAL A 1 90 ? 1.641 -1.417 -18.370 1.00 93.44 90 VAL A N 1
ATOM 709 C CA . VAL A 1 90 ? 1.953 -2.187 -17.152 1.00 93.44 90 VAL A CA 1
ATOM 710 C C . VAL A 1 90 ? 3.260 -2.979 -17.294 1.00 93.44 90 VAL A C 1
ATOM 712 O O . VAL A 1 90 ? 3.894 -3.293 -16.289 1.00 93.44 90 VAL A O 1
ATOM 715 N N . ARG A 1 91 ? 3.705 -3.299 -18.515 1.00 93.25 91 ARG A N 1
ATOM 716 C CA . ARG A 1 91 ? 5.022 -3.916 -18.768 1.00 93.25 91 ARG A CA 1
ATOM 717 C C . ARG A 1 91 ? 6.152 -2.891 -18.874 1.00 93.25 91 ARG A C 1
ATOM 719 O O . ARG A 1 91 ? 7.309 -3.296 -18.890 1.00 93.25 91 ARG A O 1
ATOM 726 N N . SER A 1 92 ? 5.839 -1.599 -18.907 1.00 94.06 92 SER A N 1
ATOM 727 C CA . SER A 1 92 ? 6.801 -0.499 -18.992 1.00 94.06 92 SER A CA 1
ATOM 728 C C . SER A 1 92 ? 6.630 0.498 -17.841 1.00 94.06 92 SER A C 1
ATOM 730 O O . SER A 1 92 ? 6.702 1.711 -18.042 1.00 94.06 92 SER A O 1
ATOM 732 N N . THR A 1 93 ? 6.365 0.009 -16.626 1.00 96.12 93 THR A N 1
ATOM 733 C CA . THR A 1 93 ? 6.271 0.883 -15.447 1.00 96.12 93 THR A CA 1
ATOM 734 C C . THR A 1 93 ? 7.607 1.591 -15.187 1.00 96.12 93 THR A C 1
ATOM 736 O O . THR A 1 93 ? 8.661 1.076 -15.577 1.00 96.12 93 THR A O 1
ATOM 739 N N . PRO A 1 94 ? 7.617 2.710 -14.439 1.00 96.38 94 PRO A N 1
ATOM 740 C CA . PRO A 1 94 ? 8.864 3.358 -14.035 1.00 96.38 94 PRO A CA 1
ATOM 741 C C . PRO A 1 94 ? 9.839 2.405 -13.330 1.00 96.38 94 PRO A C 1
ATOM 743 O O . PRO A 1 94 ? 11.045 2.524 -13.491 1.00 96.38 94 PRO A O 1
ATOM 746 N N . SER A 1 95 ? 9.338 1.415 -12.579 1.00 95.12 95 SER A N 1
ATOM 747 C CA . SER A 1 95 ? 10.203 0.404 -11.954 1.00 95.12 95 SER A CA 1
ATOM 748 C C . SER A 1 95 ? 10.899 -0.484 -12.982 1.00 95.12 95 SER A C 1
ATOM 750 O O . SER A 1 95 ? 12.084 -0.764 -12.818 1.00 95.12 95 SER A O 1
ATOM 752 N N . ILE A 1 96 ? 10.187 -0.909 -14.030 1.00 95.62 96 ILE A N 1
ATOM 753 C CA . ILE A 1 96 ? 10.744 -1.767 -15.083 1.00 95.62 96 ILE A CA 1
ATOM 754 C C . ILE A 1 96 ? 11.727 -0.994 -15.958 1.00 95.62 96 ILE A C 1
ATOM 756 O O . ILE A 1 96 ? 12.812 -1.495 -16.243 1.00 95.62 96 ILE A O 1
ATOM 760 N N . VAL A 1 97 ? 11.384 0.244 -16.325 1.00 95.50 97 VAL A N 1
ATOM 761 C CA . VAL A 1 97 ? 12.269 1.135 -17.093 1.00 95.50 97 VAL A CA 1
ATOM 762 C C . VAL A 1 97 ? 13.584 1.374 -16.348 1.00 95.50 97 VAL A C 1
ATOM 764 O O . VAL A 1 97 ? 14.650 1.365 -16.956 1.00 95.50 97 VAL A O 1
ATOM 767 N N . GLU A 1 98 ? 13.532 1.488 -15.019 1.00 94.06 98 GLU A N 1
ATOM 768 C CA . GLU A 1 98 ? 14.725 1.649 -14.184 1.00 94.06 98 GLU A CA 1
ATOM 769 C C . GLU A 1 98 ? 15.533 0.359 -13.956 1.00 94.06 98 GLU A C 1
ATOM 771 O O . GLU A 1 98 ? 16.556 0.395 -13.265 1.00 94.06 98 GLU A O 1
ATOM 776 N N . GLY A 1 99 ? 15.136 -0.763 -14.562 1.00 92.31 99 GLY A N 1
ATOM 777 C CA . GLY A 1 99 ? 15.894 -2.017 -14.564 1.00 92.31 99 GLY A CA 1
ATOM 778 C C . GLY A 1 99 ? 15.362 -3.100 -13.625 1.00 92.31 99 GLY A C 1
ATOM 779 O O . GLY A 1 99 ? 16.014 -4.129 -13.459 1.00 92.31 99 GLY A O 1
ATOM 780 N N . LEU A 1 100 ? 14.190 -2.912 -13.008 1.00 94.25 100 LEU A N 1
ATOM 781 C CA . LEU A 1 100 ? 13.558 -3.969 -12.220 1.00 94.25 100 LEU A CA 1
ATOM 782 C C . LEU A 1 100 ? 12.894 -5.001 -13.144 1.00 94.25 100 LEU A C 1
ATOM 784 O O . LEU A 1 100 ? 12.138 -4.643 -14.044 1.00 94.25 100 LEU A O 1
ATOM 788 N N . SER A 1 101 ? 13.1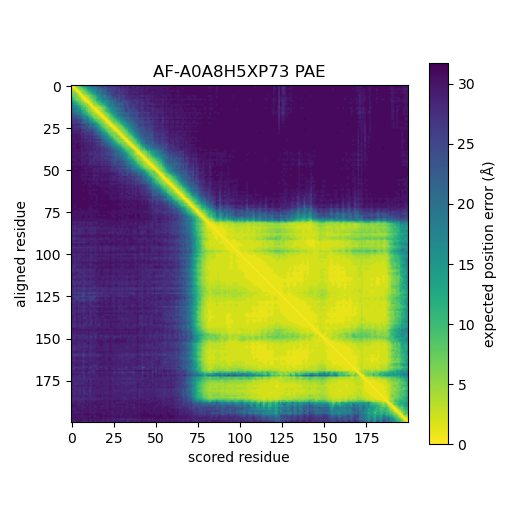06 -6.299 -12.909 1.00 95.94 101 SER A N 1
ATOM 789 C CA . SER A 1 101 ? 12.412 -7.309 -13.718 1.00 95.94 101 SER A CA 1
ATOM 790 C C . SER A 1 101 ? 10.887 -7.248 -13.490 1.00 95.94 101 SER A C 1
ATOM 792 O O . SER A 1 101 ? 10.447 -7.053 -12.349 1.00 95.94 101 SER A O 1
ATOM 794 N N . PRO A 1 102 ? 10.043 -7.477 -14.517 1.00 94.75 102 PRO A N 1
ATOM 795 C CA . PRO A 1 102 ? 8.585 -7.452 -14.348 1.00 94.75 102 PRO A CA 1
ATOM 796 C C . PRO A 1 102 ? 8.070 -8.450 -13.296 1.00 94.75 102 PRO A C 1
ATOM 798 O O . PRO A 1 102 ? 7.095 -8.189 -12.588 1.00 94.75 102 PRO A O 1
ATOM 801 N N . ALA A 1 103 ? 8.735 -9.604 -13.170 1.00 96.19 103 ALA A N 1
ATOM 802 C CA . ALA A 1 103 ? 8.415 -10.608 -12.158 1.00 96.19 103 ALA A CA 1
ATOM 803 C C . ALA A 1 103 ? 8.724 -10.105 -10.740 1.00 96.19 103 ALA A C 1
ATOM 805 O O . ALA A 1 103 ? 7.919 -10.285 -9.823 1.00 96.19 103 ALA A O 1
ATOM 806 N N . GLU A 1 104 ? 9.861 -9.434 -10.564 1.00 95.50 104 GLU A N 1
ATOM 807 C CA . GLU A 1 104 ? 10.239 -8.857 -9.282 1.00 95.50 104 GLU A CA 1
ATOM 808 C C . GLU A 1 104 ? 9.340 -7.681 -8.894 1.00 95.50 104 GLU A C 1
ATOM 810 O O . GLU A 1 104 ? 8.916 -7.603 -7.739 1.00 95.50 104 GLU A O 1
ATOM 815 N N . GLU A 1 105 ? 8.975 -6.812 -9.842 1.00 96.12 105 GLU A N 1
ATOM 816 C CA . GLU A 1 105 ? 8.014 -5.739 -9.581 1.00 96.12 105 GLU A CA 1
ATOM 817 C C . GLU A 1 105 ? 6.682 -6.310 -9.087 1.00 96.12 105 GLU A C 1
ATOM 819 O O . GLU A 1 105 ? 6.160 -5.888 -8.051 1.00 96.12 105 GLU A O 1
ATOM 824 N N . ARG A 1 106 ? 6.155 -7.326 -9.782 1.00 96.25 106 ARG A N 1
ATOM 825 C CA . ARG A 1 106 ? 4.918 -8.010 -9.391 1.00 96.25 106 ARG A CA 1
ATOM 826 C C . ARG A 1 106 ? 5.028 -8.606 -7.990 1.00 96.25 106 ARG A C 1
ATOM 828 O O . ARG A 1 106 ? 4.113 -8.437 -7.184 1.00 96.25 106 ARG A O 1
ATOM 835 N N . MET A 1 107 ? 6.146 -9.258 -7.675 1.00 97.31 107 MET A N 1
ATOM 836 C CA . MET A 1 107 ? 6.394 -9.814 -6.346 1.00 97.31 107 MET A CA 1
ATOM 837 C C . MET A 1 107 ? 6.434 -8.720 -5.268 1.00 97.31 107 MET A C 1
ATOM 839 O O . MET A 1 107 ? 5.813 -8.880 -4.217 1.00 97.31 107 MET A O 1
ATOM 843 N N . ARG A 1 108 ? 7.136 -7.604 -5.498 1.00 96.94 108 ARG A N 1
ATOM 844 C CA . ARG A 1 108 ? 7.199 -6.477 -4.549 1.00 96.94 108 ARG A CA 1
ATOM 845 C C . ARG A 1 108 ? 5.828 -5.824 -4.362 1.00 96.94 108 ARG A C 1
ATOM 847 O O . ARG A 1 108 ? 5.462 -5.505 -3.231 1.00 96.94 108 ARG A O 1
ATOM 854 N N . ARG A 1 109 ? 5.033 -5.696 -5.433 1.00 97.62 109 ARG A N 1
ATOM 855 C CA . ARG A 1 109 ? 3.636 -5.240 -5.352 1.00 97.62 109 ARG A CA 1
ATOM 856 C C . ARG A 1 109 ? 2.787 -6.178 -4.492 1.00 97.62 109 ARG A C 1
ATOM 858 O O . ARG A 1 109 ? 2.113 -5.705 -3.585 1.00 97.62 109 ARG A O 1
ATOM 865 N N . ALA A 1 110 ? 2.873 -7.490 -4.713 1.00 97.75 110 ALA A N 1
ATOM 866 C CA . ALA A 1 110 ? 2.152 -8.483 -3.913 1.00 97.75 110 ALA A CA 1
ATOM 867 C C . ALA A 1 110 ? 2.560 -8.442 -2.429 1.00 97.75 110 ALA A C 1
ATOM 869 O O . ALA A 1 110 ? 1.700 -8.447 -1.550 1.00 97.75 110 ALA A O 1
ATOM 870 N N . LYS A 1 111 ? 3.863 -8.318 -2.138 1.00 97.00 111 LYS A N 1
ATOM 871 C CA . LYS A 1 111 ? 4.373 -8.141 -0.769 1.00 97.00 111 LYS A CA 1
ATOM 872 C C . LYS A 1 111 ? 3.839 -6.864 -0.118 1.00 97.00 111 LYS A C 1
ATOM 874 O O . LYS A 1 111 ? 3.430 -6.909 1.038 1.00 97.00 111 LYS A O 1
ATOM 879 N N . GLY A 1 112 ? 3.802 -5.750 -0.853 1.00 97.56 112 GLY A N 1
ATOM 880 C CA . GLY A 1 112 ? 3.239 -4.484 -0.378 1.00 97.56 112 GLY A CA 1
ATOM 881 C C . GLY A 1 112 ? 1.746 -4.582 -0.054 1.00 97.56 112 GLY A C 1
ATOM 882 O O . GLY A 1 112 ? 1.326 -4.147 1.013 1.00 97.56 112 GLY A O 1
ATOM 883 N N . VAL A 1 113 ? 0.953 -5.231 -0.909 1.00 98.06 113 VAL A N 1
ATOM 884 C CA . VAL A 1 113 ? -0.481 -5.454 -0.649 1.00 98.06 113 VAL A CA 1
ATOM 885 C C . VAL A 1 113 ? -0.698 -6.393 0.540 1.00 98.06 113 VAL A C 1
ATOM 887 O O . VAL A 1 113 ? -1.531 -6.113 1.398 1.00 98.06 113 VAL A O 1
ATOM 890 N N . ASN A 1 114 ? 0.088 -7.467 0.660 1.00 97.38 114 ASN A N 1
ATOM 891 C CA . ASN A 1 114 ? 0.025 -8.341 1.831 1.00 97.38 114 ASN A CA 1
ATOM 892 C C . ASN A 1 114 ? 0.382 -7.585 3.122 1.00 97.38 114 ASN A C 1
ATOM 894 O O . ASN A 1 114 ? -0.255 -7.782 4.151 1.00 97.38 114 ASN A O 1
ATOM 898 N N . PHE A 1 115 ? 1.365 -6.685 3.072 1.00 97.44 115 PHE A N 1
ATOM 899 C CA . PHE A 1 115 ? 1.708 -5.819 4.199 1.00 97.44 115 PHE A CA 1
ATOM 900 C C . PHE A 1 115 ? 0.535 -4.915 4.616 1.00 97.44 115 PHE A C 1
ATOM 902 O O . PHE A 1 115 ? 0.217 -4.850 5.803 1.00 97.44 115 PHE A O 1
ATOM 909 N N . ILE A 1 116 ? -0.144 -4.280 3.649 1.00 97.88 116 ILE A N 1
ATOM 910 C CA . ILE A 1 116 ? -1.365 -3.483 3.880 1.00 97.88 116 ILE A CA 1
ATOM 911 C C . ILE A 1 116 ? -2.428 -4.332 4.575 1.00 97.88 116 ILE A C 1
ATOM 913 O O . ILE A 1 116 ? -3.011 -3.889 5.561 1.00 97.88 116 ILE A O 1
ATOM 917 N N . TYR A 1 117 ? -2.651 -5.554 4.091 1.00 97.25 117 TYR A N 1
ATOM 918 C CA . TYR A 1 117 ? -3.641 -6.462 4.660 1.00 97.25 117 TYR A CA 1
ATOM 919 C C . TYR A 1 117 ? -3.327 -6.812 6.119 1.00 97.25 117 TYR A C 1
ATOM 921 O O . TYR A 1 117 ? -4.177 -6.634 6.985 1.00 97.25 117 TYR A O 1
ATOM 929 N N . GLN A 1 118 ? -2.096 -7.237 6.415 1.00 96.25 118 GLN A N 1
ATOM 930 C CA . GLN A 1 118 ? -1.696 -7.619 7.774 1.00 96.25 118 GLN A CA 1
ATOM 931 C C . GLN A 1 118 ? -1.790 -6.445 8.759 1.00 96.25 118 GLN A C 1
ATOM 933 O O . GLN A 1 118 ? -2.310 -6.596 9.864 1.00 96.25 118 GLN A O 1
ATOM 938 N N . ALA A 1 119 ? -1.328 -5.258 8.353 1.00 96.00 119 ALA A N 1
ATOM 939 C CA . ALA A 1 119 ? -1.437 -4.059 9.179 1.00 96.00 119 ALA A CA 1
ATOM 940 C C . ALA A 1 119 ? -2.901 -3.629 9.364 1.00 96.00 119 ALA A C 1
ATOM 942 O O . ALA A 1 119 ? -3.299 -3.281 10.473 1.00 96.00 119 ALA A O 1
ATOM 943 N N . GLY A 1 120 ? -3.710 -3.700 8.305 1.00 95.94 120 GLY A N 1
ATOM 944 C CA . GLY A 1 120 ? -5.129 -3.358 8.336 1.00 95.94 120 GLY A CA 1
ATOM 945 C C . GLY A 1 120 ? -5.953 -4.276 9.238 1.00 95.94 120 GLY A C 1
ATOM 946 O O . GLY A 1 120 ? -6.755 -3.782 10.025 1.00 95.94 120 GLY A O 1
ATOM 947 N N . VAL A 1 121 ? -5.705 -5.588 9.190 1.00 94.88 121 VAL A N 1
ATOM 948 C CA . VAL A 1 121 ? -6.351 -6.571 10.078 1.00 94.88 121 VAL A CA 1
ATOM 949 C C . VAL A 1 121 ? -5.983 -6.316 11.538 1.00 94.88 121 VAL A C 1
ATOM 951 O O . VAL A 1 121 ? -6.856 -6.317 12.398 1.00 94.88 121 VAL A O 1
ATOM 954 N N . MET A 1 122 ? -4.712 -6.037 11.835 1.00 93.69 122 MET A N 1
ATOM 955 C CA . MET A 1 122 ? -4.289 -5.753 13.211 1.00 93.69 122 MET A CA 1
ATOM 956 C C . MET A 1 122 ? -4.860 -4.432 13.759 1.00 93.69 122 MET A C 1
ATOM 958 O O . MET A 1 122 ? -5.018 -4.288 14.969 1.00 93.69 122 MET A O 1
ATOM 962 N N . LEU A 1 123 ? -5.173 -3.476 12.881 1.00 93.94 123 LEU A N 1
ATOM 963 C CA . LEU A 1 123 ? -5.851 -2.219 13.216 1.00 93.94 123 LEU A CA 1
ATOM 964 C C . LEU A 1 123 ? -7.381 -2.334 13.229 1.00 93.94 123 LEU A C 1
ATOM 966 O O . LEU A 1 123 ? -8.053 -1.330 13.484 1.00 93.94 123 LEU A O 1
ATOM 970 N N . ASP A 1 124 ? -7.919 -3.520 12.930 1.00 94.44 124 ASP A N 1
ATOM 971 C CA . ASP A 1 124 ? -9.351 -3.768 12.786 1.00 94.44 124 ASP A CA 1
ATOM 972 C C . ASP A 1 124 ? -10.000 -2.733 11.846 1.00 94.44 124 ASP A C 1
ATOM 974 O O . ASP A 1 124 ? -10.925 -2.003 12.210 1.00 94.44 124 ASP A O 1
ATOM 978 N N . LEU A 1 125 ? -9.403 -2.566 10.661 1.00 95.00 125 LEU A N 1
ATOM 979 C CA . LEU A 1 125 ? -9.906 -1.670 9.622 1.00 95.00 125 LEU A CA 1
ATOM 980 C C . LEU A 1 125 ? -10.890 -2.400 8.694 1.00 95.00 125 LEU A C 1
ATOM 982 O O . LEU A 1 125 ? -10.656 -3.561 8.342 1.00 95.00 125 LEU A O 1
ATOM 986 N N . PRO A 1 126 ? -11.951 -1.721 8.220 1.00 95.88 126 PRO A N 1
ATOM 987 C CA . PRO A 1 126 ? -12.865 -2.281 7.232 1.00 95.88 126 PRO A CA 1
ATOM 988 C C . PRO A 1 126 ? -12.145 -2.689 5.942 1.00 95.88 126 PRO A C 1
ATOM 990 O O . PRO A 1 126 ? -11.244 -1.992 5.476 1.00 95.88 126 PRO A O 1
ATOM 993 N N . GLN A 1 127 ? -12.593 -3.775 5.302 1.00 95.75 127 GLN A N 1
ATOM 994 C CA . GLN A 1 127 ? -11.985 -4.261 4.053 1.00 95.75 127 GLN A CA 1
ATOM 995 C C . GLN A 1 127 ? -11.959 -3.199 2.945 1.00 95.75 127 GLN A C 1
ATOM 997 O O . GLN A 1 127 ? -10.985 -3.130 2.200 1.00 95.75 127 GLN A O 1
ATOM 1002 N N . ILE A 1 128 ? -12.987 -2.345 2.861 1.00 96.38 128 ILE A N 1
ATOM 1003 C CA . ILE A 1 128 ? -13.036 -1.235 1.896 1.00 96.38 128 ILE A CA 1
ATOM 1004 C C . ILE A 1 128 ? -11.801 -0.336 2.041 1.00 96.38 128 ILE A C 1
ATOM 1006 O O . ILE A 1 128 ? -11.135 -0.049 1.048 1.00 96.38 128 ILE A O 1
ATOM 1010 N N . THR A 1 129 ? -11.408 0.002 3.269 1.00 96.88 129 THR A N 1
ATOM 1011 C CA . THR A 1 129 ? -10.212 0.803 3.559 1.00 96.88 129 THR A CA 1
ATOM 1012 C C . THR A 1 129 ? -8.929 0.130 3.073 1.00 96.88 129 THR A C 1
ATOM 1014 O O . THR A 1 129 ? -8.044 0.793 2.531 1.00 96.88 129 THR A O 1
ATOM 1017 N N . LEU A 1 130 ? -8.828 -1.197 3.202 1.00 97.50 130 LEU A N 1
ATOM 1018 C CA . LEU A 1 130 ? -7.688 -1.965 2.690 1.00 97.50 130 LEU A CA 1
ATOM 1019 C C . LEU A 1 130 ? -7.650 -1.943 1.153 1.00 97.50 130 LEU A C 1
ATOM 1021 O O . LEU A 1 130 ? -6.573 -1.793 0.571 1.00 97.50 130 LEU A O 1
ATOM 1025 N N . TRP A 1 131 ? -8.806 -2.039 0.487 1.00 97.44 131 TRP A N 1
ATOM 1026 C CA . TRP A 1 131 ? -8.896 -1.945 -0.973 1.00 97.44 131 TRP A CA 1
ATOM 1027 C C . TRP A 1 131 ? -8.484 -0.567 -1.484 1.00 97.44 131 TRP A C 1
ATOM 1029 O O . TRP A 1 131 ? -7.686 -0.474 -2.418 1.00 97.44 131 TRP A O 1
ATOM 1039 N N . VAL A 1 132 ? -8.942 0.500 -0.828 1.00 98.00 132 VAL A N 1
ATOM 1040 C CA . VAL A 1 132 ? -8.550 1.881 -1.146 1.00 98.00 132 VAL A CA 1
ATOM 1041 C C . VAL A 1 132 ? -7.040 2.075 -0.980 1.00 98.00 132 VAL A C 1
ATOM 1043 O O . VAL A 1 132 ? -6.383 2.603 -1.881 1.00 98.00 132 VAL A O 1
ATOM 1046 N N . ALA A 1 133 ? -6.455 1.565 0.109 1.00 98.12 133 ALA A N 1
ATOM 1047 C CA . ALA A 1 133 ? -5.006 1.581 0.310 1.00 98.12 133 ALA A CA 1
ATOM 1048 C C . ALA A 1 133 ? -4.260 0.833 -0.811 1.00 98.12 133 ALA A C 1
ATOM 1050 O O . ALA A 1 133 ? -3.260 1.331 -1.333 1.00 98.12 133 ALA A O 1
ATOM 1051 N N . GLY A 1 134 ? -4.762 -0.333 -1.229 1.00 98.06 134 GLY A N 1
ATOM 1052 C CA . GLY A 1 134 ? -4.219 -1.090 -2.359 1.00 98.06 134 GLY A CA 1
ATOM 1053 C C . GLY A 1 134 ? -4.245 -0.301 -3.672 1.00 98.06 134 GLY A C 1
ATOM 1054 O O . GLY A 1 134 ? -3.255 -0.284 -4.408 1.00 98.06 134 GLY A O 1
ATOM 1055 N N . VAL A 1 135 ? -5.333 0.426 -3.943 1.00 97.62 135 VAL A N 1
ATOM 1056 C CA . VAL A 1 135 ? -5.445 1.303 -5.119 1.00 97.62 135 VAL A CA 1
ATOM 1057 C C . VAL A 1 135 ? -4.424 2.438 -5.060 1.00 97.62 135 VAL A C 1
ATOM 1059 O O . VAL A 1 135 ? -3.726 2.665 -6.050 1.00 97.62 135 VAL A O 1
ATOM 1062 N N . PHE A 1 136 ? -4.282 3.126 -3.923 1.00 98.19 136 PHE A N 1
ATOM 1063 C CA . PHE A 1 136 ? -3.265 4.171 -3.756 1.00 98.19 136 PHE A CA 1
ATOM 1064 C C . PHE A 1 136 ? -1.853 3.634 -3.982 1.00 98.19 136 PHE A C 1
ATOM 1066 O O . PHE A 1 136 ? -1.079 4.228 -4.734 1.00 98.19 136 PHE A O 1
ATOM 1073 N N . PHE A 1 137 ? -1.544 2.475 -3.405 1.00 98.44 137 PHE A N 1
ATOM 1074 C CA . PHE A 1 137 ? -0.264 1.800 -3.572 1.00 98.44 137 PHE A CA 1
ATOM 1075 C C . PHE A 1 137 ? 0.030 1.464 -5.043 1.00 98.44 137 PHE A C 1
ATOM 1077 O O . PHE A 1 137 ? 1.105 1.782 -5.555 1.00 98.44 137 PHE A O 1
ATOM 1084 N N . HIS A 1 138 ? -0.921 0.862 -5.761 1.00 97.81 138 HIS A N 1
ATOM 1085 C CA . HIS A 1 138 ? -0.723 0.513 -7.168 1.00 97.81 138 HIS A CA 1
ATOM 1086 C C . HIS A 1 138 ? -0.597 1.739 -8.065 1.00 97.81 138 HIS A C 1
ATOM 1088 O O . HIS A 1 138 ? 0.278 1.768 -8.930 1.00 97.81 138 HIS A O 1
ATOM 1094 N N . ARG A 1 139 ? -1.429 2.759 -7.838 1.00 97.00 139 ARG A N 1
ATOM 1095 C CA . ARG A 1 139 ? -1.383 4.024 -8.577 1.00 97.00 139 ARG A CA 1
ATOM 1096 C C . ARG A 1 139 ? -0.061 4.754 -8.378 1.00 97.00 139 ARG A C 1
ATOM 1098 O O . ARG A 1 139 ? 0.478 5.292 -9.342 1.00 97.00 139 ARG A O 1
ATOM 1105 N N . PHE A 1 140 ? 0.490 4.721 -7.168 1.00 97.75 140 PHE A N 1
ATOM 1106 C CA . PHE A 1 140 ? 1.796 5.303 -6.879 1.00 97.75 140 PHE A CA 1
ATOM 1107 C C . PHE A 1 140 ? 2.896 4.693 -7.760 1.00 97.75 140 PHE A C 1
ATOM 1109 O O . PHE A 1 140 ? 3.619 5.413 -8.447 1.00 97.75 140 PHE A O 1
ATOM 1116 N N . PHE A 1 141 ? 2.970 3.362 -7.831 1.00 97.00 141 PHE A N 1
ATOM 1117 C CA . PHE A 1 141 ? 3.998 2.670 -8.619 1.00 97.00 141 PHE A CA 1
ATOM 1118 C C . PHE A 1 141 ? 3.750 2.650 -10.133 1.00 97.00 141 PHE A C 1
ATOM 1120 O O . PHE A 1 141 ? 4.573 2.134 -10.884 1.00 97.00 141 PHE A O 1
ATOM 1127 N N . MET A 1 142 ? 2.652 3.246 -10.608 1.00 96.44 142 MET A N 1
ATOM 1128 C CA . MET A 1 142 ? 2.504 3.592 -12.027 1.00 96.44 142 MET A CA 1
ATOM 1129 C C . MET A 1 142 ? 3.215 4.899 -12.397 1.00 96.44 142 MET A C 1
ATOM 1131 O O . MET A 1 142 ? 3.370 5.183 -13.579 1.00 96.44 142 MET A O 1
ATOM 1135 N N . ARG A 1 143 ? 3.646 5.702 -11.414 1.00 95.69 143 ARG A N 1
ATOM 1136 C CA . ARG A 1 143 ? 4.329 6.990 -11.643 1.00 95.69 143 ARG A CA 1
ATOM 1137 C C . ARG A 1 143 ? 5.697 7.100 -10.983 1.00 95.69 143 ARG A C 1
ATOM 1139 O O . ARG A 1 143 ? 6.518 7.887 -11.434 1.00 95.69 143 ARG A O 1
ATOM 1146 N N . CYS A 1 144 ? 5.953 6.304 -9.953 1.00 96.19 144 CYS A N 1
ATOM 1147 C CA . CYS A 1 144 ? 7.227 6.247 -9.243 1.00 96.19 144 CYS A CA 1
ATOM 1148 C C . CYS A 1 144 ? 7.825 4.836 -9.313 1.00 96.19 144 CYS A C 1
ATOM 1150 O O . CYS A 1 144 ? 7.118 3.864 -9.583 1.00 96.19 144 CYS A O 1
ATOM 1152 N N . HIS A 1 145 ? 9.125 4.710 -9.043 1.00 95.44 145 HIS A N 1
ATOM 1153 C CA . HIS A 1 145 ? 9.847 3.438 -9.127 1.00 95.44 145 HIS A CA 1
ATOM 1154 C C . HIS A 1 145 ? 10.290 2.902 -7.754 1.00 95.44 145 HIS A C 1
ATOM 1156 O O . HIS A 1 145 ? 10.409 3.640 -6.775 1.00 95.44 145 HIS A O 1
ATOM 1162 N N . MET A 1 146 ? 10.538 1.589 -7.686 1.00 94.06 146 MET A N 1
ATOM 1163 C CA . MET A 1 146 ? 10.940 0.861 -6.467 1.00 94.06 146 MET A CA 1
ATOM 1164 C C . MET A 1 146 ? 12.462 0.697 -6.290 1.00 94.06 146 MET A C 1
ATOM 1166 O O . MET A 1 146 ? 12.907 0.012 -5.364 1.00 94.06 146 MET A O 1
ATOM 1170 N N . VAL A 1 147 ? 13.272 1.229 -7.208 1.00 92.44 147 VAL A N 1
ATOM 1171 C CA . VAL A 1 147 ? 14.729 1.005 -7.242 1.00 92.44 147 VAL A CA 1
ATOM 1172 C C . VAL A 1 147 ? 15.434 2.011 -6.326 1.00 92.44 147 VAL A C 1
ATOM 1174 O O . VAL A 1 147 ? 15.703 3.135 -6.736 1.00 92.44 147 VAL A O 1
ATOM 1177 N N . GLN A 1 148 ? 15.714 1.610 -5.082 1.00 89.12 148 GLN A N 1
ATOM 1178 C CA . GLN A 1 148 ? 16.277 2.490 -4.041 1.00 89.12 148 GLN A CA 1
ATOM 1179 C C . GLN A 1 148 ? 17.635 3.094 -4.408 1.00 89.12 148 GLN A C 1
ATOM 1181 O O . GLN A 1 148 ? 17.877 4.263 -4.130 1.00 89.12 148 GLN A O 1
ATOM 1186 N N . GLU A 1 149 ? 18.485 2.333 -5.098 1.00 89.00 149 GLU A N 1
ATOM 1187 C CA . GLU A 1 149 ? 19.808 2.783 -5.560 1.00 89.00 149 GLU A CA 1
ATOM 1188 C C . GLU A 1 149 ? 19.731 4.004 -6.487 1.00 89.00 149 GLU A C 1
ATOM 1190 O O . GLU A 1 149 ? 20.681 4.772 -6.590 1.00 89.00 149 GLU A O 1
ATOM 1195 N N . LYS A 1 150 ? 18.577 4.206 -7.129 1.00 88.25 150 LYS A N 1
ATOM 1196 C CA . LYS A 1 150 ? 18.312 5.304 -8.060 1.00 88.25 150 LYS A CA 1
ATOM 1197 C C . LYS A 1 150 ? 17.337 6.344 -7.498 1.00 88.25 150 LYS A C 1
ATOM 1199 O O . LYS A 1 150 ? 16.714 7.073 -8.257 1.00 88.25 150 LYS A O 1
ATOM 1204 N N . GLY A 1 151 ? 17.143 6.379 -6.178 1.00 91.38 151 GLY A N 1
ATOM 1205 C CA . GLY A 1 151 ? 16.201 7.298 -5.524 1.00 91.38 151 GLY A CA 1
ATOM 1206 C C . GLY A 1 151 ? 14.744 6.820 -5.493 1.00 91.38 151 GLY A C 1
ATOM 1207 O O . GLY A 1 151 ? 13.850 7.580 -5.124 1.00 91.38 151 GLY A O 1
ATOM 1208 N N . GLY A 1 152 ? 14.487 5.559 -5.848 1.00 92.62 152 GLY A N 1
ATOM 1209 C CA . GLY A 1 152 ? 13.168 4.941 -5.740 1.00 92.62 152 GLY A CA 1
ATOM 1210 C C . GLY A 1 152 ? 12.788 4.637 -4.293 1.00 92.62 152 GLY A C 1
ATOM 1211 O O . GLY A 1 152 ? 13.632 4.575 -3.401 1.00 92.62 152 GLY A O 1
ATOM 1212 N N . ILE A 1 153 ? 11.500 4.401 -4.044 1.00 95.56 153 ILE A N 1
ATOM 1213 C CA . ILE A 1 153 ? 10.987 4.239 -2.677 1.00 95.56 153 ILE A CA 1
ATOM 1214 C C . ILE A 1 153 ? 10.650 2.776 -2.400 1.00 95.56 153 ILE A C 1
ATOM 1216 O O . ILE A 1 153 ? 10.060 2.074 -3.226 1.00 95.56 153 ILE A O 1
ATOM 1220 N N . HIS A 1 154 ? 11.007 2.307 -1.203 1.00 95.38 154 HIS A N 1
ATOM 1221 C CA . HIS A 1 154 ? 10.713 0.947 -0.776 1.00 95.38 154 HIS A CA 1
ATOM 1222 C C . HIS A 1 154 ? 9.200 0.683 -0.696 1.00 95.38 154 HIS A C 1
ATOM 1224 O O . HIS A 1 154 ? 8.435 1.471 -0.136 1.00 95.38 154 HIS A O 1
ATOM 1230 N N . HIS A 1 155 ? 8.764 -0.473 -1.202 1.00 95.75 155 HIS A N 1
ATOM 1231 C CA . HIS A 1 155 ? 7.348 -0.838 -1.295 1.00 95.75 155 HIS A CA 1
ATOM 1232 C C . HIS A 1 155 ? 6.628 -0.862 0.065 1.00 95.75 155 HIS A C 1
ATOM 1234 O O . HIS A 1 155 ? 5.483 -0.429 0.133 1.00 95.75 155 HIS A O 1
ATOM 1240 N N . TYR A 1 156 ? 7.277 -1.276 1.162 1.00 96.19 156 TYR A N 1
ATOM 1241 C CA . TYR A 1 156 ? 6.641 -1.223 2.492 1.00 96.19 156 TYR A CA 1
ATOM 1242 C C . TYR A 1 156 ? 6.414 0.201 3.014 1.00 96.19 156 TYR A C 1
ATOM 1244 O O . TYR A 1 156 ? 5.422 0.433 3.700 1.00 96.19 156 TYR A O 1
ATOM 1252 N N . ASN A 1 157 ? 7.264 1.164 2.646 1.00 95.88 157 ASN A N 1
ATOM 1253 C CA . ASN A 1 157 ? 7.081 2.554 3.068 1.00 95.88 157 ASN A CA 1
ATOM 1254 C C . ASN A 1 157 ? 5.828 3.130 2.406 1.00 95.88 157 ASN A C 1
ATOM 1256 O O . ASN A 1 157 ? 4.954 3.658 3.084 1.00 95.88 157 ASN A O 1
ATOM 1260 N N . ILE A 1 158 ? 5.691 2.929 1.091 1.00 97.81 158 ILE A N 1
ATOM 1261 C CA . ILE A 1 158 ? 4.498 3.358 0.352 1.00 97.81 158 ILE A CA 1
ATOM 1262 C C . ILE A 1 158 ? 3.253 2.603 0.809 1.00 97.81 158 ILE A C 1
ATOM 1264 O O . ILE A 1 158 ? 2.192 3.204 0.913 1.00 97.81 158 ILE A O 1
ATOM 1268 N N . ALA A 1 159 ? 3.364 1.311 1.121 1.00 97.69 159 ALA A N 1
ATOM 1269 C CA . ALA A 1 159 ? 2.257 0.529 1.660 1.00 97.69 159 ALA A CA 1
ATOM 1270 C C . ALA A 1 159 ? 1.735 1.110 2.989 1.00 97.69 159 ALA A C 1
ATOM 1272 O O . ALA A 1 159 ? 0.529 1.294 3.151 1.00 97.69 159 ALA A O 1
ATOM 1273 N N . ALA A 1 160 ? 2.636 1.472 3.908 1.00 97.25 160 ALA A N 1
ATOM 1274 C CA . ALA A 1 160 ? 2.284 2.134 5.162 1.00 97.25 160 ALA A CA 1
ATOM 1275 C C . ALA A 1 160 ? 1.649 3.517 4.936 1.00 97.25 160 ALA A C 1
ATOM 1277 O O . ALA A 1 160 ? 0.613 3.827 5.525 1.00 97.25 160 ALA A O 1
ATOM 1278 N N . THR A 1 161 ? 2.231 4.334 4.051 1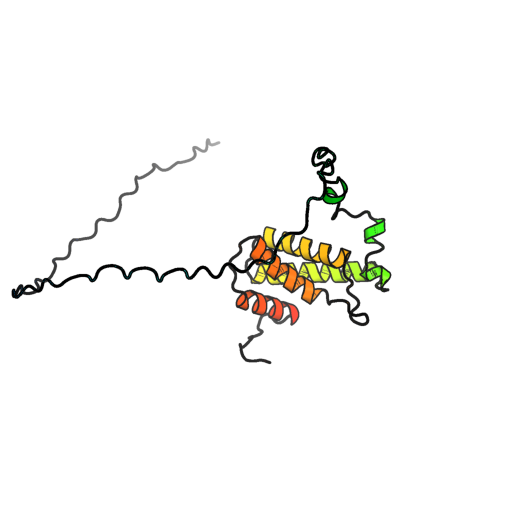.00 97.62 161 THR A N 1
ATOM 1279 C CA . THR A 1 161 ? 1.691 5.656 3.699 1.00 97.62 161 THR A CA 1
ATOM 1280 C C . THR A 1 161 ? 0.308 5.552 3.055 1.00 97.62 161 THR A C 1
ATOM 1282 O O . THR A 1 161 ? -0.589 6.319 3.400 1.00 97.62 161 THR A O 1
ATOM 1285 N N . ALA A 1 162 ? 0.112 4.590 2.153 1.00 98.00 162 ALA A N 1
ATOM 1286 C CA . ALA A 1 162 ? -1.161 4.344 1.489 1.00 98.00 162 ALA A CA 1
ATOM 1287 C C . ALA A 1 162 ? -2.243 3.909 2.485 1.00 98.00 162 ALA A C 1
ATOM 1289 O O . ALA A 1 162 ? -3.364 4.406 2.412 1.00 98.00 162 ALA A O 1
ATOM 1290 N N . LEU A 1 163 ? -1.900 3.045 3.446 1.00 97.25 163 LEU A N 1
ATOM 1291 C CA . LEU A 1 163 ? -2.814 2.637 4.513 1.00 97.25 163 LEU A CA 1
ATOM 1292 C C . LEU A 1 163 ? -3.197 3.815 5.418 1.00 97.25 163 LEU A C 1
ATOM 1294 O O . LEU A 1 163 ? -4.373 4.003 5.721 1.00 97.25 163 LEU A O 1
ATOM 1298 N N . PHE A 1 164 ? -2.221 4.640 5.806 1.00 96.56 164 PHE A N 1
ATOM 1299 C CA . PHE A 1 164 ? -2.471 5.852 6.588 1.00 96.56 164 PHE A CA 1
ATOM 1300 C C . PHE A 1 164 ? -3.403 6.830 5.857 1.00 96.56 164 PHE A C 1
ATOM 1302 O O . PHE A 1 164 ? -4.332 7.370 6.462 1.00 96.56 164 PHE A O 1
ATOM 1309 N N . LEU A 1 165 ? -3.182 7.038 4.555 1.00 96.94 165 LEU A N 1
ATOM 1310 C CA . LEU A 1 165 ? -4.029 7.898 3.733 1.00 96.94 165 LEU A CA 1
ATOM 1311 C C . LEU A 1 165 ? -5.444 7.322 3.589 1.00 96.94 165 LEU A C 1
ATOM 1313 O O . LEU A 1 165 ? -6.406 8.047 3.813 1.00 96.94 165 LEU A O 1
ATOM 1317 N N . ALA A 1 166 ? -5.578 6.030 3.284 1.00 96.69 166 ALA A N 1
ATOM 1318 C CA . ALA A 1 166 ? -6.875 5.370 3.133 1.00 96.69 166 ALA A CA 1
ATOM 1319 C C . ALA A 1 166 ? -7.702 5.412 4.420 1.00 96.69 166 ALA A C 1
ATOM 1321 O O . ALA A 1 166 ? -8.897 5.681 4.370 1.00 96.69 166 ALA A O 1
ATOM 1322 N N . ASN A 1 167 ? -7.060 5.231 5.579 1.00 94.12 167 ASN A N 1
ATOM 1323 C CA . ASN A 1 167 ? -7.716 5.389 6.873 1.00 94.12 167 ASN A CA 1
ATOM 1324 C C . ASN A 1 167 ? -8.359 6.781 7.016 1.00 94.12 167 ASN A C 1
ATOM 1326 O O . ASN A 1 167 ? -9.480 6.888 7.503 1.00 94.12 167 ASN A O 1
ATOM 1330 N N . LYS A 1 168 ? -7.681 7.839 6.551 1.00 93.19 168 LYS A N 1
ATOM 1331 C CA . LYS A 1 168 ? -8.247 9.194 6.536 1.00 93.19 168 LYS A CA 1
ATOM 1332 C C . LYS A 1 168 ? -9.350 9.369 5.492 1.00 93.19 168 LYS A C 1
ATOM 1334 O O . LYS A 1 168 ? -10.340 10.023 5.788 1.00 93.19 168 LYS A O 1
ATOM 1339 N N . THR A 1 169 ? -9.168 8.831 4.287 1.00 94.44 169 THR A N 1
ATOM 1340 C CA . THR A 1 169 ? -10.128 8.968 3.180 1.00 94.44 169 THR A CA 1
ATOM 1341 C C . THR A 1 169 ? -11.463 8.298 3.485 1.00 94.44 169 THR A C 1
ATOM 1343 O O . THR A 1 169 ? -12.501 8.880 3.208 1.00 94.44 169 THR A O 1
ATOM 1346 N N . GLU A 1 170 ? -11.433 7.121 4.103 1.00 93.62 170 GLU A N 1
ATOM 1347 C CA . GLU A 1 170 ? -12.629 6.356 4.473 1.00 93.62 170 GLU A CA 1
ATOM 1348 C C . GLU A 1 170 ? -13.182 6.749 5.855 1.00 93.62 170 GLU A C 1
ATOM 1350 O O . GLU A 1 170 ? -13.918 5.979 6.464 1.00 93.62 170 GLU A O 1
ATOM 1355 N N . GLU A 1 171 ? -12.759 7.898 6.397 1.00 88.62 171 GLU A N 1
ATOM 1356 C CA . GLU A 1 171 ? -13.207 8.441 7.690 1.00 88.62 171 GLU A CA 1
ATOM 1357 C C . GLU A 1 171 ? -13.090 7.444 8.863 1.00 88.62 171 GLU A C 1
ATOM 1359 O O . GLU A 1 171 ? -13.851 7.469 9.831 1.00 88.62 171 GLU A O 1
ATOM 1364 N N . ASN A 1 172 ? -12.077 6.572 8.812 1.00 79.94 172 ASN A N 1
ATOM 1365 C CA . ASN A 1 172 ? -11.755 5.669 9.907 1.00 79.94 172 ASN A CA 1
ATOM 1366 C C . ASN A 1 172 ? -10.913 6.428 10.946 1.00 79.94 172 ASN A C 1
ATOM 1368 O O . ASN A 1 172 ? -9.762 6.803 10.718 1.00 79.94 172 ASN A O 1
ATOM 1372 N N . CYS A 1 173 ? -11.465 6.661 12.134 1.00 75.44 173 CYS A N 1
ATOM 1373 C CA . CYS A 1 173 ? -10.820 7.466 13.179 1.00 75.44 173 CYS A CA 1
ATOM 1374 C C . CYS A 1 173 ? -9.801 6.679 14.034 1.00 75.44 173 CYS A C 1
ATOM 1376 O O . CYS A 1 173 ? -9.804 6.790 15.263 1.00 75.44 173 CYS A O 1
ATOM 1378 N N . ARG A 1 174 ? -8.917 5.872 13.424 1.00 88.94 174 ARG A N 1
ATOM 1379 C CA . ARG A 1 174 ? -7.785 5.259 14.151 1.00 88.94 174 ARG A CA 1
ATOM 1380 C C . ARG A 1 174 ? -6.717 6.312 14.458 1.00 88.94 174 ARG A C 1
ATOM 1382 O O . ARG A 1 174 ? -6.406 7.162 13.623 1.00 88.94 174 ARG A O 1
ATOM 1389 N N . LYS A 1 175 ? -6.139 6.270 15.665 1.00 90.19 175 LYS A N 1
ATOM 1390 C CA . LYS A 1 175 ? -5.096 7.227 16.064 1.00 90.19 175 LYS A CA 1
ATOM 1391 C C . LYS A 1 175 ? -3.827 6.954 15.263 1.00 90.19 175 LYS A C 1
ATOM 1393 O O . LYS A 1 175 ? -3.425 5.805 15.104 1.00 90.19 175 LYS A O 1
ATOM 1398 N N . THR A 1 176 ? -3.136 8.011 14.833 1.00 91.62 176 THR A N 1
ATOM 1399 C CA . THR A 1 176 ? -1.865 7.893 14.094 1.00 91.62 176 THR A CA 1
ATOM 1400 C C . THR A 1 176 ? -0.844 7.024 14.833 1.00 91.62 176 THR A C 1
ATOM 1402 O O . THR A 1 176 ? -0.159 6.225 14.203 1.00 91.62 176 THR A O 1
ATOM 1405 N N . LYS A 1 177 ? -0.781 7.131 16.168 1.00 91.81 177 LYS A N 1
ATOM 1406 C CA . LYS A 1 177 ? 0.086 6.300 17.016 1.00 91.81 177 LYS A CA 1
ATOM 1407 C C . LYS A 1 177 ? -0.194 4.806 16.830 1.00 91.81 177 LYS A C 1
ATOM 1409 O O . LYS A 1 177 ? 0.743 4.042 16.629 1.00 91.81 177 LYS A O 1
ATOM 1414 N N . ASP A 1 178 ? -1.463 4.407 16.819 1.00 93.06 178 ASP A N 1
ATOM 1415 C CA . ASP A 1 178 ? -1.858 3.004 16.654 1.00 93.06 178 ASP A CA 1
ATOM 1416 C C . ASP A 1 178 ? -1.454 2.490 15.267 1.00 93.06 178 ASP A C 1
ATOM 1418 O O . ASP A 1 178 ? -0.920 1.389 15.146 1.00 93.06 178 ASP A O 1
ATOM 1422 N N . ILE A 1 179 ? -1.613 3.323 14.229 1.00 93.25 179 ILE A N 1
ATOM 1423 C CA . ILE A 1 179 ? -1.185 3.005 12.858 1.00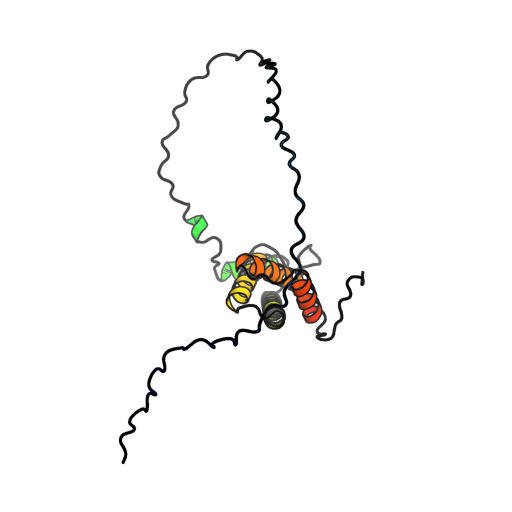 93.25 179 ILE A CA 1
ATOM 1424 C C . ILE A 1 179 ? 0.333 2.807 12.790 1.00 93.25 179 ILE A C 1
ATOM 1426 O O . ILE A 1 179 ? 0.791 1.819 12.218 1.00 93.25 179 ILE A O 1
ATOM 1430 N N . ILE A 1 180 ? 1.118 3.706 13.393 1.00 92.94 180 ILE A N 1
ATOM 1431 C CA . ILE A 1 180 ? 2.585 3.595 13.438 1.00 92.94 180 ILE A CA 1
ATOM 1432 C C . ILE A 1 180 ? 2.995 2.300 14.141 1.00 92.94 180 ILE A C 1
ATOM 1434 O O . ILE A 1 180 ? 3.807 1.541 13.608 1.00 92.94 180 ILE A O 1
ATOM 1438 N N . ILE A 1 181 ? 2.398 2.022 15.305 1.00 91.56 181 ILE A N 1
ATOM 1439 C CA . ILE A 1 181 ? 2.674 0.806 16.073 1.00 91.56 181 ILE A CA 1
ATOM 1440 C C . ILE A 1 181 ? 2.370 -0.432 15.232 1.00 91.56 181 ILE A C 1
ATOM 1442 O O . ILE A 1 181 ? 3.166 -1.373 15.186 1.00 91.56 181 ILE A O 1
ATOM 1446 N N . ALA A 1 182 ? 1.235 -0.425 14.536 1.00 92.50 182 ALA A N 1
ATOM 1447 C CA . ALA A 1 182 ? 0.816 -1.545 13.723 1.00 92.50 182 ALA A CA 1
ATOM 1448 C C . ALA A 1 182 ? 1.764 -1.808 12.545 1.00 92.50 182 ALA A C 1
ATOM 1450 O O . ALA A 1 182 ? 2.248 -2.924 12.351 1.00 92.50 182 ALA A O 1
ATOM 1451 N N . VAL A 1 183 ? 2.079 -0.761 11.789 1.00 93.44 183 VAL A N 1
ATOM 1452 C CA . VAL A 1 183 ? 3.011 -0.809 10.657 1.00 93.44 183 VAL A CA 1
ATOM 1453 C C . VAL A 1 183 ? 4.378 -1.335 11.097 1.00 93.44 183 VAL A C 1
ATOM 1455 O O . VAL A 1 183 ? 4.929 -2.224 10.449 1.00 93.44 183 VAL A O 1
ATOM 1458 N N . ALA A 1 184 ? 4.911 -0.847 12.217 1.00 91.56 184 ALA A N 1
ATOM 1459 C CA . ALA A 1 184 ? 6.215 -1.266 12.719 1.00 91.56 184 ALA A CA 1
ATOM 1460 C C . ALA A 1 184 ? 6.231 -2.730 13.197 1.00 91.56 184 ALA A C 1
ATOM 1462 O O . ALA A 1 184 ? 7.161 -3.465 12.859 1.00 91.56 184 ALA A O 1
ATOM 1463 N N . LYS A 1 185 ? 5.186 -3.202 13.891 1.00 89.31 185 LYS A N 1
ATOM 1464 C CA . LYS A 1 185 ? 5.057 -4.623 14.274 1.00 89.31 185 LYS A CA 1
ATOM 1465 C C . LYS A 1 185 ? 5.049 -5.555 13.060 1.00 89.31 185 LYS A C 1
ATOM 1467 O O . LYS A 1 185 ? 5.736 -6.579 13.065 1.00 89.31 185 LYS A O 1
ATOM 1472 N N . VAL A 1 186 ? 4.309 -5.195 12.008 1.00 90.06 186 VAL A N 1
ATOM 1473 C CA . VAL A 1 186 ? 4.248 -5.985 10.766 1.00 90.06 186 VAL A CA 1
ATOM 1474 C C . VAL A 1 186 ? 5.582 -5.933 10.021 1.00 90.06 186 VAL A C 1
ATOM 1476 O O . VAL A 1 186 ? 6.057 -6.966 9.549 1.00 90.06 186 VAL A O 1
ATOM 1479 N N . ALA A 1 187 ? 6.228 -4.765 9.956 1.00 87.88 187 ALA A N 1
ATOM 1480 C CA . ALA A 1 187 ? 7.508 -4.594 9.266 1.00 87.88 187 ALA A CA 1
ATOM 1481 C C . ALA A 1 187 ? 8.629 -5.420 9.911 1.00 87.88 187 ALA A C 1
ATOM 1483 O O . ALA A 1 187 ? 9.440 -6.017 9.207 1.00 87.88 187 ALA A O 1
ATOM 1484 N N . GLN A 1 188 ? 8.632 -5.510 11.241 1.00 84.62 188 GLN A N 1
ATOM 1485 C CA . GLN A 1 188 ? 9.622 -6.281 11.996 1.00 84.62 188 GLN A CA 1
ATOM 1486 C C . GLN A 1 188 ? 9.253 -7.765 12.145 1.00 84.62 188 GLN A C 1
ATOM 1488 O O . GLN A 1 188 ? 9.998 -8.516 12.771 1.00 84.62 188 GLN A O 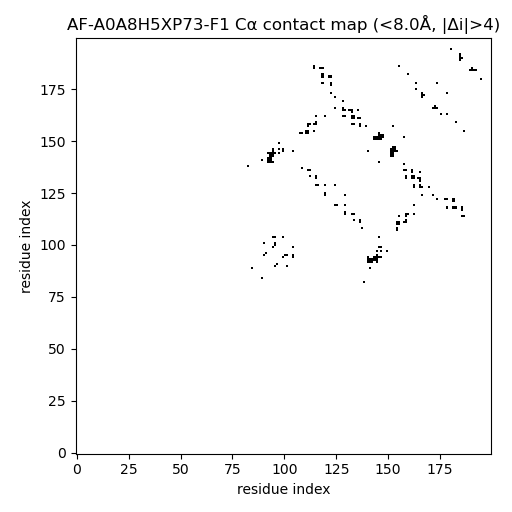1
ATOM 1493 N N . LYS A 1 189 ? 8.108 -8.205 11.592 1.00 76.62 189 LYS A N 1
ATOM 1494 C CA . LYS A 1 189 ? 7.539 -9.555 11.785 1.00 76.62 189 LYS A CA 1
ATOM 1495 C C . LYS A 1 189 ? 7.476 -9.975 13.261 1.00 76.62 189 LYS A C 1
ATOM 1497 O O . LYS A 1 189 ? 7.536 -11.160 13.581 1.00 76.62 189 LYS A O 1
ATOM 1502 N N . ASN A 1 190 ? 7.351 -9.005 14.163 1.00 69.38 190 ASN A N 1
ATOM 1503 C CA . ASN A 1 190 ? 7.363 -9.226 15.599 1.00 69.38 190 ASN A CA 1
ATOM 1504 C C . ASN A 1 190 ? 6.093 -8.631 16.208 1.00 69.38 190 ASN A C 1
ATOM 1506 O O . ASN A 1 190 ? 6.018 -7.448 16.532 1.00 69.38 190 ASN A O 1
ATOM 1510 N N . ALA A 1 191 ? 5.075 -9.476 16.379 1.00 61.22 191 ALA A N 1
ATOM 1511 C CA . ALA A 1 191 ? 3.792 -9.066 16.949 1.00 61.22 191 ALA A CA 1
ATOM 1512 C C . ALA A 1 191 ? 3.905 -8.586 18.412 1.00 61.22 191 ALA A C 1
ATOM 1514 O O . ALA A 1 191 ? 3.046 -7.839 18.888 1.00 61.22 191 ALA A O 1
ATOM 1515 N N . LYS A 1 192 ? 4.977 -8.982 19.116 1.00 58.12 192 LYS A N 1
ATOM 1516 C CA . LYS A 1 192 ? 5.260 -8.611 20.509 1.00 58.12 192 LYS A CA 1
ATOM 1517 C C . LYS A 1 192 ? 6.115 -7.349 20.637 1.00 58.12 192 LYS A C 1
ATOM 1519 O O . LYS A 1 192 ? 6.518 -7.026 21.749 1.00 58.12 192 LYS A O 1
ATOM 1524 N N . LEU A 1 193 ? 6.406 -6.643 19.539 1.00 63.56 193 LEU A N 1
ATOM 1525 C CA . LEU A 1 193 ? 7.220 -5.437 19.624 1.00 63.56 193 LEU A CA 1
ATOM 1526 C C . LEU A 1 193 ? 6.525 -4.384 20.497 1.00 63.56 193 LEU A C 1
ATOM 1528 O O . LEU A 1 193 ? 5.416 -3.937 20.185 1.00 63.56 193 LEU A O 1
ATOM 1532 N N . VAL A 1 194 ? 7.185 -4.000 21.585 1.00 58.12 194 VAL A N 1
ATOM 1533 C CA . VAL A 1 194 ? 6.817 -2.831 22.381 1.00 58.12 194 VAL A CA 1
ATOM 1534 C C . VAL A 1 194 ? 7.516 -1.646 21.733 1.00 58.12 194 VAL A C 1
ATOM 1536 O O . VAL A 1 194 ? 8.740 -1.577 21.720 1.00 58.12 194 VAL A O 1
ATOM 1539 N N . ILE A 1 195 ? 6.734 -0.757 21.128 1.00 61.31 195 ILE A N 1
ATOM 1540 C CA . ILE A 1 195 ? 7.241 0.493 20.560 1.00 61.31 195 ILE A CA 1
ATOM 1541 C C . ILE A 1 195 ? 7.044 1.531 21.645 1.00 61.31 195 ILE A C 1
ATOM 1543 O O . ILE A 1 195 ? 5.942 2.051 21.821 1.00 61.31 195 ILE A O 1
ATOM 1547 N N . ASP A 1 196 ? 8.096 1.727 22.430 1.00 56.44 196 ASP A N 1
ATOM 1548 C CA . ASP A 1 196 ? 8.132 2.787 23.421 1.00 56.44 196 ASP A CA 1
ATOM 1549 C C . ASP A 1 196 ? 8.314 4.133 22.707 1.00 56.44 196 ASP A C 1
ATOM 1551 O O . ASP A 1 196 ? 9.023 4.224 21.702 1.00 56.44 196 ASP A O 1
ATOM 1555 N N . GLU A 1 197 ? 7.679 5.190 23.212 1.00 54.50 197 GLU A N 1
ATOM 1556 C CA . GLU A 1 197 ? 7.691 6.538 22.614 1.00 54.50 197 GLU A CA 1
ATOM 1557 C C . GLU A 1 197 ? 9.093 7.183 22.572 1.00 54.50 197 GLU A C 1
ATOM 1559 O O . GLU A 1 197 ? 9.246 8.289 22.056 1.00 54.50 197 GLU A O 1
ATOM 1564 N N . GLN A 1 198 ? 10.119 6.498 23.087 1.00 47.16 198 GLN A N 1
ATOM 1565 C CA . GLN A 1 198 ? 11.483 6.999 23.258 1.00 47.16 198 GLN A CA 1
ATOM 1566 C C . GLN A 1 198 ? 12.573 6.220 22.505 1.00 47.16 198 GLN A C 1
ATOM 1568 O O . GLN A 1 198 ? 13.742 6.601 22.586 1.00 47.16 198 GLN A O 1
ATOM 1573 N N . SER A 1 199 ? 12.251 5.164 21.753 1.00 50.19 199 SER A N 1
ATOM 1574 C CA . SER A 1 199 ? 13.272 4.486 20.942 1.00 50.19 199 SER A CA 1
ATOM 1575 C C . SER A 1 199 ? 13.548 5.277 19.660 1.00 50.19 199 SER A C 1
ATOM 1577 O O . SER A 1 199 ? 12.788 5.198 18.696 1.00 50.19 199 SER A O 1
ATOM 1579 N N . LYS A 1 200 ? 14.615 6.083 19.707 1.00 35.59 200 LYS A N 1
ATOM 1580 C CA . LYS A 1 200 ? 15.225 6.770 18.558 1.00 35.59 200 LYS A CA 1
ATOM 1581 C C . LYS A 1 200 ? 15.803 5.794 17.540 1.00 35.59 200 LYS A C 1
ATOM 1583 O O . LYS A 1 200 ? 16.389 4.779 17.976 1.00 35.59 200 LYS A O 1
#

Sequence (200 aa):
MASIDRYRPPREGYQPPTLPANPRPERDSRSRSPRRRDTVPPAVPTPPQHSTRTSPPRPQARQPQESPARSGAQTPVAVLNQWNFTSDEVRSTPSIVEGLSPAEERMRRAKGVNFIYQAGVMLDLPQITLWVAGVFFHRFFMRCHMVQEKGGIHHYNIAATALFLANKTEENCRKTKDIIIAVAKVAQKNAKLVIDEQSK

Secondary structure (DSSP, 8-state):
---------------PPPPP-PPPPP-------------PPPPPPPPP------PPPPPP----PPPPP-------HHHHTTT---HHHHHT-HHHHTT--HHHHHHHHHHHHHHHHHHHHHTT--HHHHHHHHHHHHHHTTTS---GGGT---HHHHHHHHHHHHHHHTT----HHHHHHHHHHHHTT-TT----TT--

Solvent-accessible surface area (backbone atoms only — not comparable to full-atom values): 13219 Å² total; per-residue (Å²): 141,82,85,83,78,82,86,72,82,79,85,76,75,90,73,80,85,81,78,82,86,75,84,79,82,86,76,88,87,78,89,82,85,84,90,76,90,82,80,85,81,79,85,81,81,80,82,84,83,80,81,82,86,79,78,81,87,83,80,81,89,78,78,89,74,84,74,80,76,81,71,72,89,68,74,60,72,68,67,81,47,73,87,65,76,55,77,66,54,68,67,57,22,45,29,38,72,74,68,43,51,69,68,55,52,52,50,47,51,51,52,20,46,51,49,35,47,57,29,31,57,76,66,70,52,60,68,67,37,47,52,48,13,45,51,48,38,54,56,46,46,62,74,39,31,57,49,54,95,78,76,24,52,56,50,62,59,47,22,49,52,20,40,56,49,20,34,58,74,68,69,47,90,72,55,68,67,58,52,52,51,37,45,51,23,56,73,68,74,32,90,82,64,80,81,60,101,75,77,125